Protein AF-A0AAU8HC04-F1 (afdb_monomer)

Solvent-accessible surface area (backbone atoms only — not comparable to full-atom values): 13523 Å² total; per-residue (Å²): 140,85,81,78,82,75,81,75,80,73,72,77,77,83,62,87,73,77,66,62,53,47,80,48,81,48,66,84,76,65,24,37,39,37,41,37,33,35,45,30,35,84,92,50,17,64,57,59,24,53,50,39,43,64,64,32,48,80,93,41,56,34,39,36,38,33,28,59,53,37,79,42,72,39,75,43,29,55,52,23,54,53,50,22,43,52,43,15,49,77,57,69,16,48,60,28,42,25,59,59,22,72,68,49,47,49,55,27,50,80,69,67,49,42,87,78,54,48,70,51,73,93,66,72,93,69,64,55,62,56,63,52,66,62,70,68,61,80,82,80,79,82,73,83,85,88,83,83,81,79,86,77,85,82,86,82,86,90,74,85,87,76,89,82,83,88,84,91,88,85,90,86,87,89,87,79,87,89,84,90,86,79,88,87,82,89,84,90,87,87,88,87,85,88,88,85,88,78,89,84,85,86,81,135

Sequence (204 aa):
MSTEPRPVNRRPDAGPTEPTMSLALTGDGSAKLVTVAGEIDMSNAHLLTELVEFASRPPLPAIAVDLSAVRFFSAHGVQALLAAQNAAARAGVALFLRHPSPWVTHILAVTGALPRFELAGDTDGAAPNGVLALARQPRRQHLADPQLIPDRPRTRTRKDQDLERQPVPAAGPPGAVPRAGGADRRPAVRPGHHPGDARQAGPR

Secondary structure (DSSP, 8-state):
---PPP----------PPPSEEEEEEE-SS-EEEEEEEEE-TTTHHHHHHHHHHHT-TT-SEEEEEEEEEEEE-HHHHHHHHHHHHHHHHTT-EEEEES--HHHHHHHHHTT-GGGSEEPP---SS-THHHHHHHT------------PPPPPPP-------------------------------------------------

Mean predicted aligned error: 19.55 Å

InterPro domains:
  IPR002645 STAS domain [PF13466] (26-112)
  IPR002645 STAS domain [PS50801] (21-112)
  IPR036513 STAS domain superfamily [G3DSA:3.30.750.24] (19-129)
  IPR036513 STAS domain superfamily [SSF52091] (21-126)

Organism: NCBI:txid3111921

Nearest PDB structures (foldseek):
  6m36-assembly1_H  TM=9.069E-01  e=1.996E-08  Bacillus subtilis subsp. subtilis str. 168
  1vc1-assembly1_B  TM=9.139E-01  e=3.711E-07  Thermotoga maritima
  4qtp-assembly2_B  TM=8.445E-01  e=3.020E-06  Mycobacterium avium subsp. paratuberculosis K-10
  8ih8-assembly1_A  TM=8.097E-01  e=2.343E-06  Mycobacterium tuberculosis H37Rv
  3zxn-assembly1_A  TM=7.489E-01  e=6.691E-04  Moorella thermoacetica ATCC 39073

Radius of gyration: 37.14 Å; Cα contacts (8 Å, |Δi|>4): 227; chains: 1; bounding box: 116×81×82 Å

pLDDT: mean 70.13, std 24.04, range [35.0, 98.0]

Structure (mmCIF, N/CA/C/O backbone):
data_AF-A0AAU8HC04-F1
#
_entry.id   AF-A0AAU8HC04-F1
#
loop_
_atom_site.group_PDB
_atom_site.id
_atom_site.type_symbol
_atom_site.label_atom_id
_atom_site.label_alt_id
_atom_site.label_comp_id
_atom_site.label_asym_id
_atom_site.label_entity_id
_atom_site.label_seq_id
_atom_site.pdbx_PDB_ins_code
_atom_site.Cartn_x
_atom_site.Cartn_y
_atom_site.Cartn_z
_atom_site.occupancy
_atom_site.B_iso_or_equiv
_atom_site.auth_seq_id
_atom_site.auth_comp_id
_atom_site.auth_asym_id
_atom_site.auth_atom_id
_atom_site.pdbx_PDB_model_num
ATOM 1 N N . MET A 1 1 ? 59.743 14.602 -25.794 1.00 45.47 1 MET A N 1
ATOM 2 C CA . MET A 1 1 ? 58.707 13.754 -25.169 1.00 45.47 1 MET A CA 1
ATOM 3 C C . MET A 1 1 ? 57.692 14.685 -24.519 1.00 45.47 1 MET A C 1
ATOM 5 O O . MET A 1 1 ? 57.922 15.115 -23.400 1.00 45.47 1 MET A O 1
ATOM 9 N N . SER A 1 2 ? 56.653 15.092 -25.256 1.00 46.22 2 SER A N 1
ATOM 10 C CA . SER A 1 2 ? 55.593 15.978 -24.747 1.00 46.22 2 SER A CA 1
ATOM 11 C C . SER A 1 2 ? 54.381 15.137 -24.386 1.00 46.22 2 SER A C 1
ATOM 13 O O . SER A 1 2 ? 53.760 14.544 -25.262 1.00 46.22 2 SER A O 1
ATOM 15 N N . THR A 1 3 ? 54.062 15.056 -23.101 1.00 50.97 3 THR A N 1
ATOM 16 C CA . THR A 1 3 ? 52.797 14.505 -22.617 1.00 50.97 3 THR A CA 1
ATOM 17 C C . THR A 1 3 ? 51.818 15.658 -22.444 1.00 50.97 3 THR A C 1
ATOM 19 O O . THR A 1 3 ? 51.883 16.372 -21.445 1.00 50.97 3 THR A O 1
ATOM 22 N N . GLU A 1 4 ? 50.929 15.867 -23.413 1.00 54.16 4 GLU A N 1
ATOM 23 C CA . GLU A 1 4 ? 49.735 16.680 -23.172 1.00 54.16 4 GLU A CA 1
ATOM 24 C C . GLU A 1 4 ? 48.789 15.924 -22.222 1.00 54.16 4 GLU A C 1
ATOM 26 O O . GLU A 1 4 ? 48.566 14.719 -22.401 1.00 54.16 4 GLU A O 1
ATOM 31 N N . PRO A 1 5 ? 48.230 16.590 -21.198 1.00 56.38 5 PRO A N 1
ATOM 32 C CA . PRO A 1 5 ? 47.247 15.976 -20.325 1.00 56.38 5 PRO A CA 1
ATOM 33 C C . PRO A 1 5 ? 45.956 15.716 -21.109 1.00 56.38 5 PRO A C 1
ATOM 35 O O . PRO A 1 5 ? 45.320 16.621 -21.644 1.00 56.38 5 PRO A O 1
ATOM 38 N N . ARG A 1 6 ? 45.567 14.441 -21.161 1.00 54.56 6 ARG A N 1
ATOM 39 C CA . ARG A 1 6 ? 44.314 13.961 -21.750 1.00 54.56 6 ARG A CA 1
ATOM 40 C C . ARG A 1 6 ? 43.134 14.678 -21.067 1.00 54.56 6 ARG A C 1
ATOM 42 O O . ARG A 1 6 ? 43.095 14.677 -19.834 1.00 54.56 6 ARG A O 1
ATOM 49 N N . PRO A 1 7 ? 42.170 15.260 -21.803 1.00 54.75 7 PRO A N 1
ATOM 50 C CA . PRO A 1 7 ? 41.025 15.905 -21.176 1.00 54.75 7 PRO A CA 1
ATOM 51 C C . PRO A 1 7 ? 40.236 14.852 -20.394 1.00 54.75 7 PRO A C 1
ATOM 53 O O . PRO A 1 7 ? 39.677 13.913 -20.965 1.00 54.75 7 PRO A O 1
ATOM 56 N N . VAL A 1 8 ? 40.228 14.984 -19.066 1.00 63.12 8 VAL A N 1
ATOM 57 C CA . VAL A 1 8 ? 39.323 14.229 -18.204 1.00 63.12 8 VAL A CA 1
ATOM 58 C C . VAL A 1 8 ? 37.914 14.662 -18.584 1.00 63.12 8 VAL A C 1
ATOM 60 O O . VAL A 1 8 ? 37.548 15.826 -18.434 1.00 63.12 8 VAL A O 1
ATOM 63 N N . ASN A 1 9 ? 37.145 13.742 -19.161 1.00 56.91 9 ASN A N 1
ATOM 64 C CA . ASN A 1 9 ? 35.756 13.985 -19.511 1.00 56.91 9 ASN A CA 1
ATOM 65 C C . ASN A 1 9 ? 35.001 14.266 -18.205 1.00 56.91 9 ASN A C 1
ATOM 67 O O . ASN A 1 9 ? 34.668 13.342 -17.458 1.00 56.91 9 ASN A O 1
ATOM 71 N N . ARG A 1 10 ? 34.821 15.550 -17.874 1.00 62.44 10 ARG A N 1
ATOM 72 C CA . ARG A 1 10 ? 34.006 15.982 -16.743 1.00 62.44 10 ARG A CA 1
ATOM 73 C C . ARG A 1 10 ? 32.609 15.463 -17.043 1.00 62.44 10 ARG A C 1
ATOM 75 O O . ARG A 1 10 ? 31.998 15.900 -18.014 1.00 62.44 10 ARG A O 1
ATOM 82 N N . ARG A 1 11 ? 32.153 14.476 -16.263 1.00 61.25 11 ARG A N 1
ATOM 83 C CA . ARG A 1 11 ? 30.778 13.975 -16.359 1.00 61.25 11 ARG A CA 1
ATOM 84 C C . ARG A 1 11 ? 29.855 15.198 -16.372 1.00 61.25 11 ARG A C 1
ATOM 86 O O . ARG A 1 11 ? 30.082 16.083 -15.540 1.00 61.25 11 ARG A O 1
ATOM 93 N N . PRO A 1 12 ? 28.901 15.289 -17.314 1.00 56.09 12 PRO A N 1
ATOM 94 C CA . PRO A 1 12 ? 27.930 16.365 -17.281 1.00 56.09 12 PRO A CA 1
ATOM 95 C C . PRO A 1 12 ? 27.287 16.357 -15.896 1.00 56.09 12 PRO A C 1
ATOM 97 O O . PRO A 1 12 ? 26.963 15.294 -15.361 1.00 56.09 12 PRO A O 1
ATOM 100 N N . ASP A 1 13 ? 27.248 17.548 -15.311 1.00 55.59 13 ASP A N 1
ATOM 101 C CA . ASP A 1 13 ? 26.635 17.870 -14.033 1.00 55.59 13 ASP A CA 1
ATOM 102 C C . ASP A 1 13 ? 25.321 17.098 -13.878 1.00 55.59 13 ASP A C 1
ATOM 104 O O . ASP A 1 13 ? 24.502 17.077 -14.802 1.00 55.59 13 ASP A O 1
ATOM 108 N N . ALA A 1 14 ? 25.174 16.379 -12.764 1.00 56.16 14 ALA A N 1
ATOM 109 C CA . ALA A 1 14 ? 23.993 15.575 -12.512 1.00 56.16 14 ALA A CA 1
ATOM 110 C C . ALA A 1 14 ? 22.795 16.526 -12.451 1.00 56.16 14 ALA A C 1
ATOM 112 O O . ALA A 1 14 ? 22.584 17.210 -11.451 1.00 56.16 14 ALA A O 1
ATOM 113 N N . GLY A 1 15 ? 22.013 16.572 -13.536 1.00 54.06 15 GLY A N 1
ATOM 114 C CA . GLY A 1 15 ? 20.665 17.130 -13.499 1.00 54.06 15 GLY A CA 1
ATOM 115 C C . GLY A 1 15 ? 19.886 16.495 -12.343 1.00 54.06 15 GLY A C 1
ATOM 116 O O . GLY A 1 15 ? 20.298 15.435 -11.867 1.00 54.06 15 GLY A O 1
ATOM 117 N N . PRO A 1 16 ? 18.800 17.123 -11.857 1.00 57.72 16 PRO A N 1
ATOM 118 C CA . PRO A 1 16 ? 18.080 16.635 -10.685 1.00 57.72 16 PRO A CA 1
ATOM 119 C C . PRO A 1 16 ? 17.793 15.140 -10.846 1.00 57.72 16 PRO A C 1
ATOM 121 O O . PRO A 1 16 ? 17.016 14.743 -11.712 1.00 57.72 16 PRO A O 1
ATOM 124 N N . THR A 1 17 ? 18.498 14.315 -10.066 1.00 67.50 17 THR A N 1
ATOM 125 C CA . THR A 1 17 ? 18.337 12.866 -10.091 1.00 67.50 17 THR A CA 1
ATOM 126 C C . THR A 1 17 ? 16.900 12.601 -9.694 1.00 67.50 17 THR A C 1
ATOM 128 O O . THR A 1 17 ? 16.499 12.978 -8.590 1.00 67.50 17 THR A O 1
ATOM 131 N N . GLU A 1 18 ? 16.108 12.015 -10.590 1.00 72.25 18 GLU A N 1
ATOM 132 C CA . GLU A 1 18 ? 14.735 11.684 -10.236 1.00 72.25 18 GLU A CA 1
ATOM 133 C C . GLU A 1 18 ? 14.740 10.783 -8.995 1.00 72.25 18 GLU A C 1
ATOM 135 O O . GLU A 1 18 ? 15.531 9.834 -8.923 1.00 72.25 18 GLU A O 1
ATOM 140 N N . PRO A 1 19 ? 13.907 11.088 -7.987 1.00 82.50 19 PRO A N 1
ATOM 141 C CA . PRO A 1 19 ? 13.879 10.299 -6.771 1.00 82.50 19 PRO A CA 1
ATOM 142 C C . PRO A 1 19 ? 13.432 8.869 -7.093 1.00 82.50 19 PRO A C 1
ATOM 144 O O . PRO A 1 19 ? 12.419 8.660 -7.760 1.00 82.50 19 PRO A O 1
ATOM 147 N N . THR A 1 20 ? 14.156 7.874 -6.570 1.00 92.12 20 THR A N 1
ATOM 148 C CA . THR A 1 20 ? 13.804 6.450 -6.717 1.00 92.12 20 THR A CA 1
ATOM 149 C C . THR A 1 20 ? 12.380 6.166 -6.239 1.00 92.12 20 THR A C 1
ATOM 151 O O . THR A 1 20 ? 11.666 5.385 -6.861 1.00 92.12 20 THR A O 1
ATOM 154 N N . MET A 1 21 ? 11.951 6.830 -5.164 1.00 95.00 21 MET A N 1
ATOM 155 C CA . MET A 1 21 ? 10.609 6.736 -4.597 1.00 95.00 21 MET A CA 1
ATOM 156 C C . MET A 1 21 ? 10.109 8.133 -4.230 1.00 95.00 21 MET A C 1
ATOM 158 O O . MET A 1 21 ? 10.855 8.933 -3.669 1.00 95.00 21 MET A O 1
ATOM 162 N N . SER A 1 22 ? 8.835 8.410 -4.502 1.00 96.19 22 SER A N 1
ATOM 163 C CA . SER A 1 22 ? 8.133 9.592 -3.995 1.00 96.19 22 SER A CA 1
ATOM 164 C C . SER A 1 22 ? 6.913 9.176 -3.185 1.00 96.19 22 SER A C 1
ATOM 166 O O . SER A 1 22 ? 6.168 8.278 -3.582 1.00 96.19 22 SER A O 1
ATOM 168 N N . LEU A 1 23 ? 6.714 9.855 -2.057 1.00 97.00 23 LEU A N 1
ATOM 169 C CA . LEU A 1 23 ? 5.591 9.663 -1.150 1.00 97.00 23 LEU A CA 1
ATOM 170 C C . LEU A 1 23 ? 4.897 11.001 -0.916 1.00 97.00 23 LEU A C 1
ATOM 172 O O . LEU A 1 23 ? 5.543 11.982 -0.553 1.00 97.00 23 LEU A O 1
ATOM 176 N N . ALA A 1 24 ? 3.580 11.025 -1.082 1.00 95.56 24 ALA A N 1
ATOM 177 C CA . ALA A 1 24 ? 2.758 12.178 -0.743 1.00 95.56 24 ALA A CA 1
ATOM 178 C C . ALA A 1 24 ? 1.607 11.747 0.163 1.00 95.56 24 ALA A C 1
ATOM 180 O O . ALA A 1 24 ? 0.958 10.734 -0.089 1.00 95.56 24 ALA A O 1
ATOM 181 N N . LEU A 1 25 ? 1.346 12.533 1.205 1.00 93.88 25 LEU A N 1
ATOM 182 C CA . LEU A 1 25 ? 0.204 12.350 2.089 1.00 93.88 25 LEU A CA 1
ATOM 183 C C . LEU A 1 25 ? -0.745 13.531 1.920 1.00 93.88 25 LEU A C 1
ATOM 185 O O . LEU A 1 25 ? -0.376 14.675 2.173 1.00 93.88 25 LEU A O 1
ATOM 189 N N . THR A 1 26 ? -1.977 13.241 1.522 1.00 91.69 26 THR A N 1
ATOM 190 C CA . THR A 1 26 ? -3.058 14.225 1.413 1.00 91.69 26 THR A CA 1
ATOM 191 C C . THR A 1 26 ? -4.261 13.771 2.235 1.00 91.69 26 THR A C 1
ATOM 193 O O . THR A 1 26 ? -4.378 12.598 2.594 1.00 91.69 26 THR A O 1
ATOM 196 N N . GLY A 1 27 ? -5.149 14.694 2.588 1.00 84.75 27 GLY A N 1
ATOM 197 C CA . GLY A 1 27 ? -6.378 14.385 3.316 1.00 84.75 27 GLY A CA 1
ATOM 198 C C . GLY A 1 27 ? -7.114 15.652 3.733 1.00 84.75 27 GLY A C 1
ATOM 199 O O . GLY A 1 27 ? -6.496 16.702 3.886 1.00 84.75 27 GLY A O 1
ATOM 200 N N . ASP A 1 28 ? -8.426 15.545 3.923 1.00 71.56 28 ASP A N 1
ATOM 201 C CA . ASP A 1 28 ? -9.308 16.660 4.306 1.00 71.56 28 ASP A CA 1
ATOM 202 C C . ASP A 1 28 ? -9.983 16.458 5.678 1.00 71.56 28 ASP A C 1
ATOM 204 O O . ASP A 1 28 ? -10.915 17.174 6.034 1.00 71.56 28 ASP A O 1
ATOM 208 N N . GLY A 1 29 ? -9.525 15.470 6.454 1.00 69.06 29 GLY A N 1
ATOM 209 C CA . GLY A 1 29 ? -10.095 15.119 7.757 1.00 69.06 29 GLY A CA 1
ATOM 210 C C . GLY A 1 29 ? -11.096 13.958 7.734 1.00 69.06 29 GLY A C 1
ATOM 211 O O . GLY A 1 29 ? -11.358 13.401 8.797 1.00 69.06 29 GLY A O 1
ATOM 212 N N . SER A 1 30 ? -11.582 13.528 6.562 1.00 75.38 30 SER A N 1
ATOM 213 C CA . SER A 1 30 ? -12.471 12.354 6.442 1.00 75.38 30 SER A CA 1
ATOM 214 C C . SER A 1 30 ? -11.724 11.074 6.065 1.00 75.38 30 SER A C 1
ATOM 216 O O . SER A 1 30 ? -12.035 9.996 6.571 1.00 75.38 30 SER A O 1
ATOM 218 N N . ALA A 1 31 ? -10.702 11.183 5.215 1.00 82.62 31 ALA A N 1
ATOM 219 C CA . ALA A 1 31 ? -9.751 10.108 4.954 1.00 82.62 31 ALA A CA 1
ATOM 220 C C . ALA A 1 31 ? -8.380 10.677 4.575 1.00 82.62 31 ALA A C 1
ATOM 222 O O . ALA A 1 31 ? -8.249 11.849 4.209 1.00 82.62 31 ALA A O 1
ATOM 223 N N . LYS A 1 32 ? -7.357 9.826 4.658 1.00 91.38 32 LYS A N 1
ATOM 224 C CA . LYS A 1 32 ? -6.007 10.124 4.172 1.00 91.38 32 LYS A CA 1
ATOM 225 C C . LYS A 1 32 ? -5.701 9.309 2.920 1.00 91.38 32 LYS A C 1
ATOM 227 O O . LYS A 1 32 ? -6.066 8.139 2.829 1.00 91.38 32 LYS A O 1
ATOM 232 N N . LEU A 1 33 ? -5.005 9.927 1.977 1.00 93.56 33 LEU A N 1
ATOM 233 C CA . LEU A 1 33 ? -4.498 9.302 0.765 1.00 93.56 33 LEU A CA 1
ATOM 234 C C . LEU A 1 33 ? -2.972 9.366 0.774 1.00 93.56 33 LEU A C 1
ATOM 236 O O . LEU A 1 33 ? -2.392 10.452 0.809 1.00 93.56 33 LEU A O 1
ATOM 240 N N . VAL A 1 34 ? -2.346 8.196 0.731 1.00 96.12 34 VAL A N 1
ATOM 241 C CA . VAL A 1 34 ? -0.912 8.022 0.515 1.00 96.12 34 VAL A CA 1
ATOM 242 C C . VAL A 1 34 ? -0.702 7.722 -0.962 1.00 96.12 34 VAL A C 1
ATOM 244 O O . VAL A 1 34 ? -1.083 6.654 -1.428 1.00 96.12 34 VAL A O 1
ATOM 247 N N . THR A 1 35 ? -0.104 8.645 -1.703 1.00 96.81 35 THR A N 1
ATOM 248 C CA . THR A 1 35 ? 0.276 8.415 -3.100 1.00 96.81 35 THR A CA 1
ATOM 249 C C . THR A 1 35 ? 1.723 7.959 -3.154 1.00 96.81 35 THR A C 1
ATOM 251 O O . THR A 1 35 ? 2.596 8.614 -2.577 1.00 96.81 35 THR A O 1
ATOM 254 N N . VAL A 1 36 ? 1.974 6.854 -3.857 1.00 97.19 36 VAL A N 1
ATOM 255 C CA . VAL A 1 36 ? 3.310 6.281 -4.025 1.00 97.19 36 VAL A CA 1
ATOM 256 C C . VAL A 1 36 ? 3.683 6.254 -5.502 1.00 97.19 36 VAL A C 1
ATOM 258 O O . VAL A 1 36 ? 2.922 5.766 -6.336 1.00 97.19 36 VAL A O 1
ATOM 261 N N . ALA A 1 37 ? 4.873 6.755 -5.823 1.00 96.06 37 ALA A N 1
ATOM 262 C CA . ALA A 1 37 ? 5.416 6.732 -7.175 1.00 96.06 37 ALA A CA 1
ATOM 263 C C . ALA A 1 37 ? 6.863 6.232 -7.187 1.00 96.06 37 ALA A C 1
ATOM 265 O O . ALA A 1 37 ? 7.597 6.406 -6.212 1.00 96.06 37 ALA A O 1
ATOM 266 N N . GLY A 1 38 ? 7.273 5.639 -8.309 1.00 95.31 38 GLY A N 1
ATOM 267 C CA . GLY A 1 38 ? 8.629 5.130 -8.502 1.00 95.31 38 GLY A CA 1
ATOM 268 C C . GLY A 1 38 ? 8.770 3.658 -8.115 1.00 95.31 38 GLY A C 1
ATOM 269 O O . GLY A 1 38 ? 7.988 2.812 -8.556 1.00 95.31 38 GLY A O 1
ATOM 270 N N . GLU A 1 39 ? 9.803 3.340 -7.348 1.00 95.94 39 GLU A N 1
ATOM 271 C CA . GLU A 1 39 ? 10.243 1.976 -7.061 1.00 95.94 39 GLU A CA 1
ATOM 272 C C . GLU A 1 39 ? 10.149 1.657 -5.568 1.00 95.94 39 GLU A C 1
ATOM 274 O O . GLU A 1 39 ? 10.562 2.459 -4.731 1.00 95.94 39 GLU A O 1
ATOM 279 N N . ILE A 1 40 ? 9.646 0.462 -5.237 1.00 97.12 40 ILE A N 1
ATOM 280 C CA . ILE A 1 40 ? 9.575 -0.038 -3.859 1.00 97.12 40 ILE A CA 1
ATOM 281 C C . ILE A 1 40 ? 10.462 -1.278 -3.700 1.00 97.12 40 ILE A C 1
ATOM 283 O O . ILE A 1 40 ? 10.124 -2.392 -4.132 1.00 97.12 40 ILE A O 1
ATOM 287 N N . ASP A 1 41 ? 11.594 -1.091 -3.030 1.00 95.12 41 ASP A N 1
ATOM 288 C CA . ASP A 1 41 ? 12.626 -2.104 -2.814 1.00 95.12 41 ASP A CA 1
ATOM 289 C C . ASP A 1 41 ? 13.102 -2.163 -1.352 1.00 95.12 41 ASP A C 1
ATOM 291 O O . ASP A 1 41 ? 12.555 -1.511 -0.464 1.00 95.12 41 ASP A O 1
ATOM 295 N N . MET A 1 42 ? 14.110 -2.990 -1.074 1.00 96.25 42 MET A N 1
ATOM 296 C CA . MET A 1 42 ? 14.643 -3.161 0.282 1.00 96.25 42 MET A CA 1
ATOM 297 C C . MET A 1 42 ? 15.205 -1.880 0.911 1.00 96.25 42 MET A C 1
ATOM 299 O O . MET A 1 42 ? 15.211 -1.765 2.134 1.00 96.25 42 MET A O 1
ATOM 303 N N . SER A 1 43 ? 15.667 -0.926 0.102 1.00 96.50 43 SER A N 1
ATOM 304 C CA . SER A 1 43 ? 16.262 0.322 0.575 1.00 96.50 43 SER A CA 1
ATOM 305 C C . SER A 1 43 ? 15.220 1.319 1.075 1.00 96.50 43 SER A C 1
ATOM 307 O O . SER A 1 43 ? 15.543 2.136 1.931 1.00 96.50 43 SER A O 1
ATOM 309 N N . ASN A 1 44 ? 13.977 1.247 0.581 1.00 97.12 44 ASN A N 1
ATOM 310 C CA . ASN A 1 44 ? 12.973 2.294 0.794 1.00 97.12 44 ASN A CA 1
ATOM 311 C C . ASN A 1 44 ? 11.602 1.794 1.290 1.00 97.12 44 ASN A C 1
ATOM 313 O O . ASN A 1 44 ? 10.806 2.597 1.774 1.00 97.12 44 ASN A O 1
ATOM 317 N N . ALA A 1 45 ? 11.327 0.484 1.264 1.00 97.81 45 ALA A N 1
ATOM 318 C CA . ALA A 1 45 ? 10.018 -0.064 1.634 1.00 97.81 45 ALA A CA 1
ATOM 319 C C . ALA A 1 45 ? 9.575 0.280 3.073 1.00 97.81 45 ALA A C 1
ATOM 321 O O . ALA A 1 45 ? 8.378 0.390 3.345 1.00 97.81 45 ALA A O 1
ATOM 322 N N . HIS A 1 46 ? 10.521 0.497 3.992 1.00 97.44 46 HIS A N 1
ATOM 323 C CA . HIS A 1 46 ? 10.231 0.919 5.367 1.00 97.44 46 HIS A CA 1
ATOM 324 C C . HIS A 1 46 ? 9.495 2.270 5.427 1.00 97.44 46 HIS A C 1
ATOM 326 O O . HIS A 1 46 ? 8.563 2.412 6.218 1.00 97.44 46 HIS A O 1
ATOM 332 N N . LEU A 1 47 ? 9.811 3.205 4.523 1.00 98.00 47 LEU A N 1
ATOM 333 C CA . LEU A 1 47 ? 9.215 4.546 4.479 1.00 98.00 47 LEU A CA 1
ATOM 334 C C . LEU A 1 47 ? 7.700 4.506 4.247 1.00 98.00 47 LEU A C 1
ATOM 336 O O . LEU A 1 47 ? 6.959 5.313 4.805 1.00 98.00 47 LEU A O 1
ATOM 340 N N . LEU A 1 48 ? 7.215 3.540 3.458 1.00 97.88 48 LEU A N 1
ATOM 341 C CA . LEU A 1 48 ? 5.779 3.341 3.257 1.00 97.88 48 LEU A CA 1
ATOM 342 C C . LEU A 1 48 ? 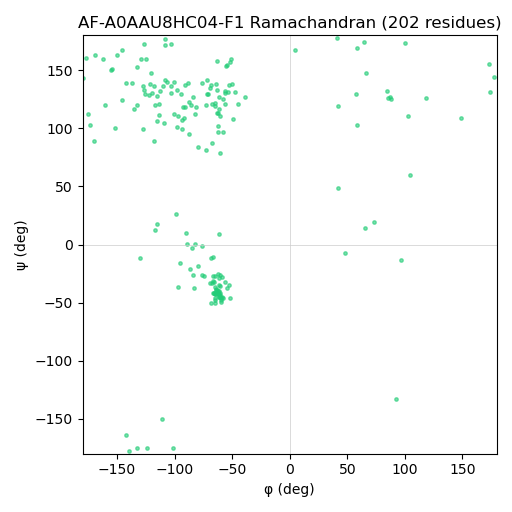5.084 2.930 4.560 1.00 97.88 48 LEU A C 1
ATOM 344 O O . LEU A 1 48 ? 4.003 3.427 4.873 1.00 97.88 48 LEU A O 1
ATOM 348 N N . THR A 1 49 ? 5.714 2.036 5.324 1.00 97.75 49 THR A N 1
ATOM 349 C CA . THR A 1 49 ? 5.174 1.564 6.606 1.00 97.75 49 THR A CA 1
ATOM 350 C C . THR A 1 49 ? 5.119 2.708 7.613 1.00 97.75 49 THR A C 1
ATOM 352 O O . THR A 1 49 ? 4.072 2.940 8.216 1.00 97.75 49 THR A O 1
ATOM 355 N N . GLU A 1 50 ? 6.211 3.464 7.737 1.00 97.75 50 GLU A N 1
ATOM 356 C CA . GLU A 1 50 ? 6.315 4.615 8.640 1.00 97.75 50 GLU A CA 1
ATOM 357 C C . GLU A 1 50 ? 5.299 5.708 8.300 1.00 97.75 50 GLU A C 1
ATOM 359 O O . GLU A 1 50 ? 4.637 6.248 9.191 1.00 97.75 50 GLU A O 1
ATOM 364 N N . LEU A 1 51 ? 5.118 6.014 7.011 1.00 96.81 51 LEU A N 1
ATOM 365 C CA . LEU A 1 51 ? 4.153 7.023 6.588 1.00 96.81 51 LEU A CA 1
ATOM 366 C C . LEU A 1 51 ? 2.715 6.593 6.883 1.00 96.81 51 LEU A C 1
ATOM 368 O O . LEU A 1 51 ? 1.918 7.413 7.341 1.00 96.81 51 LEU A O 1
ATOM 372 N N . VAL A 1 52 ? 2.370 5.324 6.651 1.00 95.94 52 VAL A N 1
ATOM 373 C CA . VAL A 1 52 ? 1.038 4.803 6.991 1.00 95.94 52 VAL A CA 1
ATOM 374 C C . VAL A 1 52 ? 0.822 4.805 8.503 1.00 95.94 52 VAL A C 1
ATOM 376 O O . VAL A 1 52 ? -0.247 5.203 8.964 1.00 95.94 52 VAL A O 1
ATOM 379 N N . GLU A 1 53 ? 1.822 4.424 9.293 1.00 95.31 53 GLU A N 1
ATOM 380 C CA . GLU A 1 53 ? 1.747 4.483 10.754 1.00 95.31 53 GLU A CA 1
ATOM 381 C C . GLU A 1 53 ? 1.534 5.922 11.248 1.00 95.31 53 GLU A C 1
ATOM 383 O O . GLU A 1 53 ? 0.637 6.186 12.053 1.00 95.31 53 GLU A O 1
ATOM 388 N N . PHE A 1 54 ? 2.279 6.884 10.701 1.00 93.81 54 PHE A N 1
ATOM 389 C CA . PHE A 1 54 ? 2.073 8.306 10.971 1.00 93.81 54 PHE A CA 1
ATOM 390 C C . PHE A 1 54 ? 0.671 8.778 10.550 1.00 93.81 54 PHE A C 1
ATOM 392 O O . PHE A 1 54 ? -0.012 9.496 11.290 1.00 93.81 54 PHE A O 1
ATOM 399 N N . ALA A 1 55 ? 0.208 8.350 9.375 1.00 91.75 55 ALA A N 1
ATOM 400 C CA . ALA A 1 55 ? -1.115 8.664 8.857 1.00 91.75 55 ALA A CA 1
ATOM 401 C C . ALA A 1 55 ? -2.242 8.055 9.711 1.00 91.75 55 ALA A C 1
ATOM 403 O O . ALA A 1 55 ? -3.316 8.651 9.790 1.00 91.75 55 ALA A O 1
ATOM 404 N N . SER A 1 56 ? -1.991 6.944 10.406 1.00 91.50 56 SER A N 1
ATOM 405 C CA . SER A 1 56 ? -2.984 6.222 11.216 1.00 91.50 56 SER A CA 1
ATOM 406 C C . SER A 1 56 ? -3.310 6.896 12.553 1.00 91.50 56 SER A C 1
ATOM 408 O O . SER A 1 56 ? -4.154 6.415 13.303 1.00 91.50 56 SER A O 1
ATOM 410 N N . ARG A 1 57 ? -2.669 8.026 12.876 1.00 86.12 57 ARG A N 1
ATOM 411 C CA . ARG A 1 57 ? -2.984 8.789 14.090 1.00 86.12 57 ARG A CA 1
ATOM 412 C C . ARG A 1 57 ? -4.423 9.351 14.033 1.00 86.12 57 ARG A C 1
ATOM 414 O O . ARG A 1 57 ? -4.812 9.867 12.977 1.00 86.12 57 ARG A O 1
ATOM 421 N N . PRO A 1 58 ? -5.188 9.300 15.146 1.00 77.38 58 PRO A N 1
ATOM 422 C CA . PRO A 1 58 ? -6.564 9.811 15.238 1.00 77.38 58 PRO A CA 1
ATOM 423 C C . PRO A 1 58 ? -6.715 11.266 14.753 1.00 77.38 58 PRO A C 1
ATOM 425 O O . PRO A 1 58 ? -5.734 12.014 14.800 1.00 77.38 58 PRO A O 1
ATOM 428 N N . PRO A 1 59 ? -7.922 11.711 14.334 1.00 71.38 59 PRO A N 1
ATOM 429 C CA . PRO A 1 59 ? -9.244 11.073 14.487 1.00 71.38 59 PRO A CA 1
ATOM 430 C C . PRO A 1 59 ? -9.760 10.299 13.251 1.00 71.38 59 PRO A C 1
ATOM 432 O O . PRO A 1 59 ? -10.967 10.189 13.051 1.00 71.38 59 PRO A O 1
ATOM 435 N N . LEU A 1 60 ? -8.884 9.799 12.381 1.00 74.06 60 LEU A N 1
ATOM 436 C CA . LEU A 1 60 ? -9.292 9.350 11.045 1.00 74.06 60 LEU A CA 1
ATOM 437 C C . LEU A 1 60 ? -9.731 7.880 10.980 1.00 74.06 60 LEU A C 1
ATOM 439 O O . LEU A 1 60 ? -9.045 7.033 11.542 1.00 74.06 60 LEU A O 1
ATOM 443 N N . PRO A 1 61 ? -10.805 7.554 10.235 1.00 76.31 61 PRO A N 1
ATOM 444 C CA . PRO A 1 61 ? -11.305 6.183 10.136 1.00 76.31 61 PRO A CA 1
ATOM 445 C C . PRO A 1 61 ? -10.625 5.336 9.046 1.00 76.31 61 PRO A C 1
ATOM 447 O O . PRO A 1 61 ? -10.694 4.108 9.111 1.00 76.31 61 PRO A O 1
ATOM 450 N N . ALA A 1 62 ? -9.988 5.944 8.034 1.00 89.06 62 ALA A N 1
ATOM 451 C CA . ALA A 1 62 ? -9.452 5.193 6.896 1.00 89.06 62 ALA A CA 1
ATOM 452 C C . ALA A 1 62 ? -8.274 5.860 6.160 1.00 89.06 62 ALA A C 1
ATOM 454 O O . ALA A 1 62 ? -8.175 7.090 6.072 1.00 89.06 62 ALA A O 1
ATOM 455 N N . ILE A 1 63 ? -7.420 5.015 5.574 1.00 93.06 63 ILE A N 1
ATOM 456 C CA . ILE A 1 63 ? -6.295 5.372 4.703 1.00 93.06 63 ILE A CA 1
ATOM 457 C C . ILE A 1 63 ? -6.415 4.605 3.386 1.00 93.06 63 ILE A C 1
ATOM 459 O O . ILE A 1 63 ? -6.595 3.389 3.373 1.00 93.06 63 ILE A O 1
ATOM 463 N N . ALA A 1 64 ? -6.255 5.308 2.271 1.00 94.00 64 ALA A N 1
ATOM 464 C CA . ALA A 1 64 ? -6.059 4.704 0.962 1.00 94.00 64 ALA A CA 1
ATOM 465 C C . ALA A 1 64 ? -4.599 4.864 0.519 1.00 94.00 64 ALA A C 1
ATOM 467 O O . ALA A 1 64 ? -4.010 5.926 0.716 1.00 94.00 64 ALA A O 1
ATOM 468 N N . VAL A 1 65 ? -4.029 3.833 -0.100 1.00 96.56 65 VAL A N 1
ATOM 469 C CA . VAL A 1 65 ? -2.683 3.855 -0.685 1.00 96.56 65 VAL A CA 1
ATOM 470 C C . VAL A 1 65 ? -2.805 3.722 -2.199 1.00 96.56 65 VAL A C 1
ATOM 472 O O . VAL A 1 65 ? -3.205 2.669 -2.686 1.00 96.56 65 VAL A O 1
ATOM 475 N N . ASP A 1 66 ? -2.488 4.780 -2.939 1.00 96.06 66 ASP A N 1
ATOM 476 C CA . ASP A 1 66 ? -2.462 4.774 -4.402 1.00 96.06 66 ASP A CA 1
ATOM 477 C C . ASP A 1 66 ? -1.106 4.281 -4.910 1.00 96.06 66 ASP A C 1
ATOM 479 O O . ASP A 1 66 ? -0.061 4.857 -4.597 1.00 96.06 66 ASP A O 1
ATOM 483 N N . LEU A 1 67 ? -1.149 3.190 -5.676 1.00 96.62 67 LEU A N 1
ATOM 484 C CA . LEU A 1 67 ? 0.012 2.489 -6.217 1.00 96.62 67 LEU A CA 1
ATOM 485 C C . LEU A 1 67 ? 0.057 2.549 -7.759 1.00 96.62 67 LEU A C 1
ATOM 487 O O . LEU A 1 67 ? 0.769 1.757 -8.383 1.00 96.62 67 LEU A O 1
ATOM 491 N N . SER A 1 68 ? -0.685 3.475 -8.381 1.00 95.06 68 SER A N 1
ATOM 492 C CA . SER A 1 68 ? -0.769 3.625 -9.846 1.00 95.06 68 SER A CA 1
ATOM 493 C C . SER A 1 68 ? 0.566 3.985 -10.487 1.00 95.06 68 SER A C 1
ATOM 495 O O . SER A 1 68 ? 0.913 3.455 -11.541 1.00 95.06 68 SER A O 1
ATOM 497 N N . ALA A 1 69 ? 1.340 4.852 -9.833 1.00 94.69 69 ALA A N 1
ATOM 498 C CA . ALA A 1 69 ? 2.628 5.337 -10.320 1.00 94.69 69 ALA A CA 1
ATOM 499 C C . ALA A 1 69 ? 3.821 4.470 -9.865 1.00 94.69 69 ALA A C 1
ATOM 501 O O . ALA A 1 69 ? 4.981 4.859 -10.041 1.00 94.69 69 ALA A O 1
ATOM 502 N N . VAL A 1 70 ? 3.566 3.295 -9.275 1.00 96.06 70 VAL A N 1
ATOM 503 C CA . VAL A 1 70 ? 4.614 2.347 -8.878 1.00 96.06 70 VAL A CA 1
ATOM 504 C C . VAL A 1 70 ? 5.033 1.508 -10.082 1.00 96.06 70 VAL A C 1
ATOM 506 O O . VAL A 1 70 ? 4.278 0.661 -10.573 1.00 96.06 70 VAL A O 1
ATOM 509 N N . ARG A 1 71 ? 6.271 1.730 -10.534 1.00 93.50 71 ARG A N 1
ATOM 510 C CA . ARG A 1 71 ? 6.885 1.063 -11.694 1.00 93.50 71 ARG A CA 1
ATOM 511 C C . ARG A 1 71 ? 7.742 -0.149 -11.330 1.00 93.50 71 ARG A C 1
ATOM 513 O O . ARG A 1 71 ? 8.027 -0.964 -12.200 1.00 93.50 71 ARG A O 1
ATOM 520 N N . PHE A 1 72 ? 8.120 -0.296 -10.059 1.00 93.88 72 PHE A N 1
ATOM 521 C CA . PHE A 1 72 ? 8.828 -1.474 -9.558 1.00 93.88 72 PHE A CA 1
ATOM 522 C C . PHE A 1 72 ? 8.361 -1.846 -8.151 1.00 93.88 72 PHE A C 1
ATOM 524 O O . PHE A 1 72 ? 8.173 -0.982 -7.296 1.00 93.88 72 PHE A O 1
ATOM 531 N N . PHE A 1 73 ? 8.196 -3.146 -7.909 1.00 95.50 73 PHE A N 1
ATOM 532 C CA . PHE A 1 73 ? 7.709 -3.677 -6.641 1.00 95.50 73 PHE A CA 1
ATOM 533 C C . PHE A 1 73 ? 8.379 -5.013 -6.328 1.00 95.50 73 PHE A C 1
ATOM 535 O O . PHE A 1 73 ? 8.327 -5.942 -7.136 1.00 95.50 73 PHE A O 1
ATOM 542 N N . SER A 1 74 ? 9.013 -5.096 -5.159 1.00 94.88 74 SER A N 1
ATOM 543 C CA . SER A 1 74 ? 9.747 -6.278 -4.693 1.00 94.88 74 SER A CA 1
ATOM 544 C C . SER A 1 74 ? 9.024 -7.012 -3.556 1.00 94.88 74 SER A C 1
ATOM 546 O O . SER A 1 74 ? 8.022 -6.540 -3.017 1.00 94.88 74 SER A O 1
ATOM 548 N N . ALA A 1 75 ? 9.587 -8.139 -3.108 1.00 94.88 75 ALA A N 1
ATOM 549 C CA . ALA A 1 75 ? 9.121 -8.839 -1.908 1.00 94.88 75 ALA A CA 1
ATOM 550 C C . ALA A 1 75 ? 9.115 -7.943 -0.650 1.00 94.88 75 ALA A C 1
ATOM 552 O O . ALA A 1 75 ? 8.238 -8.088 0.199 1.00 94.88 75 ALA A O 1
ATOM 553 N N . HIS A 1 76 ? 10.041 -6.981 -0.547 1.00 97.44 76 HIS A N 1
ATOM 554 C CA . HIS A 1 76 ? 10.070 -6.022 0.562 1.00 97.44 76 HIS A CA 1
ATOM 555 C C . HIS A 1 76 ? 8.887 -5.051 0.496 1.00 97.44 76 HIS A C 1
ATOM 557 O O . HIS A 1 76 ? 8.334 -4.698 1.533 1.00 97.44 76 HIS A O 1
ATOM 563 N N . GLY A 1 77 ? 8.433 -4.695 -0.710 1.00 96.62 77 GLY A N 1
ATOM 564 C CA . GLY A 1 77 ? 7.203 -3.928 -0.901 1.00 96.62 77 GLY A CA 1
ATOM 565 C C . GLY A 1 77 ? 5.968 -4.678 -0.398 1.00 96.62 77 GLY A C 1
ATOM 566 O O . GLY A 1 77 ? 5.133 -4.094 0.291 1.00 96.62 77 GLY A O 1
ATOM 567 N N . VAL A 1 78 ? 5.874 -5.988 -0.664 1.00 97.75 78 VAL A N 1
ATOM 568 C CA . VAL A 1 78 ? 4.782 -6.831 -0.136 1.00 97.75 78 VAL A CA 1
ATOM 569 C C . VAL A 1 78 ? 4.785 -6.818 1.394 1.00 97.75 78 VAL A C 1
ATOM 571 O O . VAL A 1 78 ? 3.743 -6.595 2.009 1.00 97.75 78 VAL A O 1
ATOM 574 N N . GLN A 1 79 ? 5.953 -7.018 2.014 1.00 98.00 79 GLN A N 1
ATOM 575 C CA . GLN A 1 79 ? 6.081 -6.989 3.475 1.00 98.00 79 GLN A CA 1
ATOM 576 C C . GLN A 1 79 ? 5.725 -5.618 4.056 1.00 98.00 79 GLN A C 1
ATOM 578 O O . GLN A 1 79 ? 5.023 -5.558 5.063 1.00 98.00 79 GLN A O 1
ATOM 583 N N . ALA A 1 80 ? 6.133 -4.528 3.403 1.00 98.00 80 ALA A N 1
ATOM 584 C CA . ALA A 1 80 ? 5.777 -3.178 3.823 1.00 98.00 80 ALA A CA 1
ATOM 585 C C . ALA A 1 80 ? 4.266 -2.926 3.773 1.00 98.00 80 ALA A C 1
ATOM 587 O O . ALA A 1 80 ? 3.716 -2.386 4.726 1.00 98.00 80 ALA A O 1
ATOM 588 N N . LEU A 1 81 ? 3.561 -3.372 2.727 1.00 98.00 81 LEU A N 1
ATOM 589 C CA . LEU A 1 81 ? 2.099 -3.241 2.676 1.00 98.00 81 LEU A CA 1
ATOM 590 C C . LEU A 1 81 ? 1.402 -4.044 3.785 1.00 98.00 81 LEU A C 1
ATOM 592 O O . LEU A 1 81 ? 0.444 -3.558 4.386 1.00 98.00 81 LEU A O 1
ATOM 596 N N . LEU A 1 82 ? 1.884 -5.252 4.092 1.00 97.75 82 LEU A N 1
ATOM 597 C CA . LEU A 1 82 ? 1.344 -6.062 5.191 1.00 97.75 82 LEU A CA 1
ATOM 598 C C . LEU A 1 82 ? 1.621 -5.415 6.558 1.00 97.75 82 LEU A C 1
ATOM 600 O O . LEU A 1 82 ? 0.740 -5.365 7.417 1.00 97.75 82 LEU A O 1
ATOM 604 N N . ALA A 1 83 ? 2.826 -4.882 6.759 1.00 97.69 83 ALA A N 1
ATOM 605 C CA . ALA A 1 83 ? 3.191 -4.161 7.974 1.00 97.69 83 ALA A CA 1
ATOM 606 C C . ALA A 1 83 ? 2.358 -2.881 8.146 1.00 97.69 83 ALA A C 1
ATOM 608 O O . ALA A 1 83 ? 1.853 -2.623 9.240 1.00 97.69 83 ALA A O 1
ATOM 609 N N . ALA A 1 84 ? 2.147 -2.134 7.061 1.00 97.31 84 ALA A N 1
ATOM 610 C CA . ALA A 1 84 ? 1.302 -0.948 7.010 1.00 97.31 84 ALA A CA 1
ATOM 611 C C . ALA A 1 84 ? -0.164 -1.272 7.347 1.00 97.31 84 ALA A C 1
ATOM 613 O O . ALA A 1 84 ? -0.764 -0.592 8.178 1.00 97.31 84 ALA A O 1
ATOM 614 N N . GLN A 1 85 ? -0.723 -2.350 6.780 1.00 96.56 85 GLN A N 1
ATOM 615 C CA . GLN A 1 85 ? -2.061 -2.839 7.134 1.00 96.56 85 GLN A CA 1
ATOM 616 C C . GLN A 1 85 ? -2.157 -3.161 8.630 1.00 96.56 85 GLN A C 1
ATOM 618 O O . GLN A 1 85 ? -3.104 -2.740 9.292 1.00 96.56 85 GLN A O 1
ATOM 623 N N . ASN A 1 86 ? -1.166 -3.865 9.179 1.00 96.06 86 ASN A N 1
ATOM 624 C CA . ASN A 1 86 ? -1.135 -4.192 10.602 1.00 96.06 86 ASN A CA 1
ATOM 625 C C . ASN A 1 86 ? -1.024 -2.937 11.482 1.00 96.06 86 ASN A C 1
ATOM 627 O O . ASN A 1 86 ? -1.645 -2.882 12.541 1.00 96.06 86 ASN A O 1
ATOM 631 N N . ALA A 1 87 ? -0.241 -1.936 11.072 1.00 94.50 87 ALA A N 1
ATOM 632 C CA . ALA A 1 87 ? -0.114 -0.668 11.790 1.00 94.50 87 ALA A CA 1
ATOM 633 C C . ALA A 1 87 ? -1.436 0.113 11.810 1.00 94.50 87 ALA A C 1
ATOM 635 O O . ALA A 1 87 ? -1.874 0.531 12.882 1.00 94.50 87 ALA A O 1
ATOM 636 N N . ALA A 1 88 ? -2.107 0.221 10.661 1.00 93.62 88 ALA A N 1
ATOM 637 C CA . ALA A 1 88 ? -3.422 0.849 10.559 1.00 93.62 88 ALA A CA 1
ATOM 638 C C . ALA A 1 88 ? -4.469 0.110 11.411 1.00 93.62 88 ALA A C 1
ATOM 640 O O . ALA A 1 88 ? -5.170 0.731 12.211 1.00 93.62 88 ALA A O 1
ATOM 641 N N . ALA A 1 89 ? -4.497 -1.226 11.347 1.00 93.00 89 ALA A N 1
ATOM 642 C CA . ALA A 1 89 ? -5.416 -2.046 12.134 1.00 93.00 89 ALA A CA 1
ATOM 643 C C . ALA A 1 89 ? -5.218 -1.878 13.652 1.00 93.00 89 ALA A C 1
ATOM 645 O O . ALA A 1 89 ? -6.202 -1.772 14.383 1.00 93.00 89 ALA A O 1
ATOM 646 N N . ARG A 1 90 ? -3.968 -1.786 14.140 1.00 93.19 90 ARG A N 1
ATOM 647 C CA . ARG A 1 90 ? -3.678 -1.499 15.562 1.00 93.19 90 ARG A CA 1
ATOM 648 C C . ARG A 1 90 ? -4.219 -0.142 16.018 1.00 93.19 90 ARG A C 1
ATOM 650 O O . ARG A 1 90 ? -4.535 0.011 17.193 1.00 93.19 90 ARG A O 1
ATOM 657 N N . ALA A 1 91 ? -4.327 0.820 15.106 1.00 91.06 91 ALA A N 1
ATOM 658 C CA . ALA A 1 91 ? -4.904 2.135 15.361 1.00 91.06 91 ALA A CA 1
ATOM 659 C C . ALA A 1 91 ? -6.428 2.194 15.118 1.00 91.06 91 ALA A C 1
ATOM 661 O O . ALA A 1 91 ? -7.025 3.255 15.286 1.00 91.06 91 ALA A O 1
ATOM 662 N N . GLY A 1 92 ? -7.066 1.082 14.728 1.00 91.50 92 GLY A N 1
ATOM 663 C CA . GLY A 1 92 ? -8.490 1.043 14.378 1.00 91.50 92 GLY A CA 1
ATOM 664 C C . GLY A 1 92 ? -8.822 1.701 13.034 1.00 91.50 92 GLY A C 1
ATOM 665 O O . GLY A 1 92 ? -9.973 2.064 12.804 1.00 91.50 92 GLY A O 1
ATOM 666 N N . VAL A 1 93 ? -7.829 1.864 12.157 1.00 91.88 93 VAL A N 1
ATOM 667 C CA . VAL A 1 93 ? -7.945 2.522 10.850 1.00 91.88 93 VAL A CA 1
ATOM 668 C C . VAL A 1 93 ? -7.992 1.469 9.744 1.00 91.88 93 VAL A C 1
ATOM 670 O O . VAL A 1 93 ? -7.147 0.573 9.691 1.00 91.88 93 VAL A O 1
ATOM 673 N N . ALA A 1 94 ? -8.961 1.575 8.835 1.00 91.06 94 ALA A N 1
ATOM 674 C CA . ALA A 1 94 ? -9.027 0.704 7.661 1.00 91.06 94 ALA A CA 1
ATOM 675 C C . ALA A 1 94 ? -7.996 1.127 6.599 1.00 91.06 94 ALA A C 1
ATOM 677 O O . ALA A 1 94 ? -7.830 2.321 6.343 1.00 91.06 94 ALA A O 1
ATOM 678 N N . LEU A 1 95 ? -7.327 0.159 5.961 1.00 94.12 95 LEU A N 1
ATOM 679 C CA . LEU A 1 95 ? -6.378 0.401 4.869 1.00 94.12 95 LEU A CA 1
ATOM 680 C C . LEU A 1 95 ? -6.880 -0.207 3.560 1.00 94.12 95 LEU A C 1
ATOM 682 O O . LEU A 1 95 ? -7.148 -1.406 3.495 1.00 94.12 95 LEU A O 1
ATOM 686 N N . PHE A 1 96 ? -6.916 0.615 2.512 1.00 94.75 96 PHE A N 1
ATOM 687 C CA . PHE A 1 96 ? -7.328 0.232 1.162 1.00 94.75 96 PHE A CA 1
ATOM 688 C C . PHE A 1 96 ? -6.200 0.463 0.157 1.00 94.75 96 PHE A C 1
ATOM 690 O O . PHE A 1 96 ? -5.447 1.430 0.285 1.00 94.75 96 PHE A O 1
ATOM 697 N N . LEU A 1 97 ? -6.112 -0.370 -0.880 1.00 95.88 97 LEU A N 1
ATOM 698 C CA . LEU A 1 97 ? -5.237 -0.111 -2.029 1.00 95.88 97 LEU A CA 1
ATOM 699 C C . LEU A 1 97 ? -6.043 0.517 -3.170 1.00 95.88 97 LEU A C 1
ATOM 701 O O . LEU A 1 97 ? -7.115 0.026 -3.516 1.00 95.88 97 LEU A O 1
ATOM 705 N N . ARG A 1 98 ? -5.519 1.587 -3.767 1.00 95.38 98 ARG A N 1
ATOM 706 C CA . ARG A 1 98 ? -6.063 2.248 -4.959 1.00 95.38 98 ARG A CA 1
ATOM 707 C C . ARG A 1 98 ? -5.150 2.001 -6.146 1.00 95.38 98 ARG A C 1
ATOM 709 O O . ARG A 1 98 ? -3.930 2.103 -6.019 1.00 95.38 98 ARG A O 1
ATOM 716 N N . HIS A 1 99 ? -5.768 1.688 -7.281 1.00 94.25 99 HIS A N 1
ATOM 717 C CA . HIS A 1 99 ? -5.116 1.562 -8.584 1.00 94.25 99 HIS A CA 1
ATOM 718 C C . HIS A 1 99 ? -3.755 0.829 -8.549 1.00 94.25 99 HIS A C 1
ATOM 720 O O . HIS A 1 99 ? -2.778 1.357 -9.081 1.00 94.25 99 HIS A O 1
ATOM 726 N N . PRO A 1 100 ? -3.622 -0.355 -7.912 1.00 93.56 100 PRO A N 1
ATOM 727 C CA . PRO A 1 100 ? -2.356 -1.074 -7.956 1.00 93.56 100 PRO A CA 1
ATOM 728 C C . PRO A 1 100 ? -1.977 -1.351 -9.407 1.00 93.56 100 PRO A C 1
ATOM 730 O O . PRO A 1 100 ? -2.759 -1.943 -10.155 1.00 93.56 100 PRO A O 1
ATOM 733 N N . SER A 1 101 ? -0.777 -0.923 -9.813 1.00 91.69 101 SER A N 1
ATOM 734 C CA . SER A 1 101 ? -0.311 -1.156 -11.179 1.00 91.69 101 SER A CA 1
ATOM 735 C C . SER A 1 101 ? -0.379 -2.656 -11.525 1.00 91.69 101 SER A C 1
ATOM 737 O O . SER A 1 101 ? -0.311 -3.503 -10.622 1.00 91.69 101 SER A O 1
ATOM 739 N N . PRO A 1 102 ? -0.509 -3.041 -12.809 1.00 91.25 102 PRO A N 1
ATOM 740 C CA . PRO A 1 102 ? -0.596 -4.453 -13.188 1.00 91.25 102 PRO A CA 1
ATOM 741 C C . PRO A 1 102 ? 0.559 -5.296 -12.628 1.00 91.25 102 PRO A C 1
ATOM 743 O O . PRO A 1 102 ? 0.351 -6.433 -12.206 1.00 91.25 102 PRO A O 1
ATOM 746 N N . TRP A 1 103 ? 1.758 -4.707 -12.546 1.00 91.31 103 TRP A N 1
ATOM 747 C CA . TRP A 1 103 ? 2.927 -5.331 -11.932 1.00 91.31 103 TRP A CA 1
ATOM 748 C C . TRP A 1 103 ? 2.746 -5.567 -10.428 1.00 91.31 103 TRP A C 1
ATOM 750 O O . TRP A 1 103 ? 2.933 -6.686 -9.953 1.00 91.31 103 TRP A O 1
ATOM 760 N N . VAL A 1 104 ? 2.328 -4.545 -9.675 1.00 95.31 104 VAL A N 1
ATOM 761 C CA . VAL A 1 104 ? 2.057 -4.666 -8.231 1.00 95.31 104 VAL A CA 1
ATOM 762 C C . VAL A 1 104 ? 0.972 -5.712 -7.973 1.00 95.31 104 VAL A C 1
ATOM 764 O O . VAL A 1 104 ? 1.143 -6.587 -7.123 1.00 95.31 104 VAL A O 1
ATOM 767 N N . THR A 1 105 ? -0.116 -5.670 -8.745 1.00 94.94 105 THR A N 1
ATOM 768 C CA . THR A 1 105 ? -1.221 -6.634 -8.653 1.00 94.94 105 THR A CA 1
ATOM 769 C C . THR A 1 105 ? -0.738 -8.061 -8.899 1.00 94.94 105 THR A C 1
ATOM 771 O O . THR A 1 105 ? -1.072 -8.962 -8.128 1.00 94.94 105 THR A O 1
ATOM 774 N N . HIS A 1 106 ? 0.096 -8.273 -9.923 1.00 94.62 106 HIS A N 1
ATOM 775 C CA . HIS A 1 106 ? 0.692 -9.576 -10.208 1.00 94.62 106 HIS A CA 1
ATOM 776 C C . HIS A 1 106 ? 1.541 -10.083 -9.036 1.00 94.62 106 HIS A C 1
ATOM 778 O O . HIS A 1 106 ? 1.325 -11.203 -8.575 1.00 94.62 106 HIS A O 1
ATOM 784 N N . ILE A 1 107 ? 2.447 -9.256 -8.501 1.00 95.88 107 ILE A N 1
ATOM 785 C CA . ILE A 1 107 ? 3.303 -9.631 -7.365 1.00 95.88 107 ILE A CA 1
ATOM 786 C C . ILE A 1 107 ? 2.471 -9.968 -6.117 1.00 95.88 107 ILE A C 1
ATOM 788 O O . ILE A 1 107 ? 2.736 -10.964 -5.437 1.00 95.88 107 ILE A O 1
ATOM 792 N N . LEU A 1 108 ? 1.425 -9.194 -5.820 1.00 96.50 108 LEU A N 1
ATOM 793 C CA . LEU A 1 108 ? 0.514 -9.494 -4.712 1.00 96.50 108 LEU A CA 1
ATOM 794 C C . LEU A 1 108 ? -0.258 -10.802 -4.934 1.00 96.50 108 LEU A C 1
ATOM 796 O O . LEU A 1 108 ? -0.491 -11.542 -3.976 1.00 96.50 108 LEU A O 1
ATOM 800 N N . ALA A 1 109 ? -0.646 -11.108 -6.174 1.00 95.88 109 ALA A N 1
ATOM 801 C CA . ALA A 1 109 ? -1.353 -12.340 -6.507 1.00 95.88 109 ALA A CA 1
ATOM 802 C C . ALA A 1 109 ? -0.453 -13.575 -6.354 1.00 95.88 109 ALA A C 1
ATOM 804 O O . ALA A 1 109 ? -0.827 -14.514 -5.654 1.00 95.88 109 ALA A O 1
ATOM 805 N N . VAL A 1 110 ? 0.754 -13.563 -6.935 1.00 97.19 110 VAL A N 1
ATOM 806 C CA . VAL A 1 110 ? 1.679 -14.715 -6.872 1.00 97.19 110 VAL A CA 1
ATOM 807 C C . VAL A 1 110 ? 2.191 -14.987 -5.457 1.00 97.19 110 VAL A C 1
ATOM 809 O O . VAL A 1 110 ? 2.489 -16.127 -5.119 1.00 97.19 110 VAL A O 1
ATOM 812 N N . THR A 1 111 ? 2.253 -13.961 -4.605 1.00 96.31 111 THR A N 1
ATOM 813 C CA . THR A 1 111 ? 2.613 -14.108 -3.183 1.00 96.31 111 THR A CA 1
ATOM 814 C C . THR A 1 111 ? 1.426 -14.482 -2.289 1.00 96.31 111 THR A C 1
ATOM 816 O O . THR A 1 111 ? 1.600 -14.665 -1.083 1.00 96.31 111 THR A O 1
ATOM 819 N N . GLY A 1 112 ? 0.209 -14.575 -2.840 1.00 96.06 112 GLY A N 1
ATOM 820 C CA . GLY A 1 112 ? -1.015 -14.830 -2.075 1.00 96.06 112 GLY A CA 1
ATOM 821 C C . GLY A 1 112 ? -1.392 -13.699 -1.111 1.00 96.06 112 GLY A C 1
ATOM 822 O O . GLY A 1 112 ? -2.207 -13.897 -0.210 1.00 96.06 112 GLY A O 1
ATOM 823 N N . ALA A 1 113 ? -0.791 -12.516 -1.263 1.00 95.81 113 ALA A N 1
ATOM 824 C CA . ALA A 1 113 ? -1.053 -11.357 -0.421 1.00 95.81 113 ALA A CA 1
ATOM 825 C C . ALA A 1 113 ? -2.279 -10.561 -0.889 1.00 95.81 113 ALA A C 1
ATOM 827 O O . ALA A 1 113 ? -2.929 -9.931 -0.060 1.00 95.81 113 ALA A O 1
ATOM 828 N N . LEU A 1 114 ? -2.624 -10.622 -2.181 1.00 94.38 114 LEU A N 1
ATOM 829 C CA . LEU A 1 114 ? -3.716 -9.842 -2.772 1.00 94.38 114 LEU A CA 1
ATOM 830 C C . LEU A 1 114 ? -5.055 -9.970 -2.014 1.00 94.38 114 LEU A C 1
ATOM 832 O O . LEU A 1 114 ? -5.626 -8.930 -1.700 1.00 94.38 114 LEU A O 1
ATOM 836 N N . PRO A 1 115 ? -5.534 -11.170 -1.614 1.00 94.62 115 PRO A N 1
ATOM 837 C CA . PRO A 1 115 ? -6.810 -11.304 -0.899 1.00 94.62 115 PRO A CA 1
ATOM 838 C C . PRO A 1 115 ? -6.826 -10.694 0.510 1.00 94.62 115 PRO A C 1
ATOM 840 O O . PRO A 1 115 ? -7.888 -10.612 1.125 1.00 94.62 115 PRO A O 1
ATOM 843 N N . ARG A 1 116 ? -5.665 -10.300 1.054 1.00 94.62 116 ARG A N 1
ATOM 844 C CA . ARG A 1 116 ? -5.589 -9.603 2.345 1.00 94.62 116 ARG A CA 1
ATOM 845 C C . ARG A 1 116 ? -5.924 -8.123 2.226 1.00 94.62 116 ARG A C 1
ATOM 847 O O . ARG A 1 116 ? -6.214 -7.507 3.245 1.00 94.62 116 ARG A O 1
ATOM 854 N N . PHE A 1 117 ? -5.871 -7.552 1.026 1.00 93.62 117 PHE A N 1
ATOM 855 C CA . PHE A 1 117 ? -6.106 -6.133 0.805 1.00 93.62 117 PHE A CA 1
ATOM 856 C C . PHE A 1 117 ? -7.495 -5.889 0.231 1.00 93.62 117 PHE A C 1
ATOM 858 O O . PHE A 1 117 ? -7.929 -6.563 -0.702 1.00 93.62 117 PHE A O 1
ATOM 865 N N . GLU A 1 118 ? -8.171 -4.880 0.769 1.00 92.56 118 GLU A N 1
ATOM 866 C CA . GLU A 1 118 ? -9.380 -4.343 0.159 1.00 92.56 118 GLU A CA 1
ATOM 867 C C . GLU A 1 118 ? -8.972 -3.327 -0.913 1.00 92.56 118 GLU A C 1
ATOM 869 O O . GLU A 1 118 ? -8.182 -2.413 -0.657 1.00 92.56 118 GLU A O 1
ATOM 874 N N . LEU A 1 119 ? -9.478 -3.509 -2.134 1.00 91.56 119 LEU A N 1
ATOM 875 C CA . LEU A 1 119 ? -9.255 -2.575 -3.232 1.00 91.56 119 LEU A CA 1
ATOM 876 C C . LEU A 1 119 ? -10.336 -1.497 -3.177 1.00 91.56 119 LEU A C 1
ATOM 878 O O . LEU A 1 119 ? -11.529 -1.803 -3.217 1.00 91.56 119 LEU A O 1
ATOM 882 N N . ALA A 1 120 ? -9.927 -0.237 -3.086 1.00 83.75 120 ALA A N 1
ATOM 883 C CA . ALA A 1 120 ? -10.847 0.874 -3.255 1.00 83.75 120 ALA A CA 1
ATOM 884 C C . ALA A 1 120 ? -11.206 0.970 -4.743 1.00 83.75 120 ALA A C 1
ATOM 886 O O . ALA A 1 120 ? -10.320 1.120 -5.583 1.00 83.75 120 ALA A O 1
ATOM 887 N N . GLY A 1 121 ? -12.497 0.842 -5.061 1.00 69.12 121 GLY A N 1
ATOM 888 C CA . GLY A 1 121 ? -12.988 1.021 -6.426 1.00 69.12 121 GLY A CA 1
ATOM 889 C C . GLY A 1 121 ? -12.755 2.447 -6.929 1.00 69.12 121 GLY A C 1
ATOM 890 O O . GLY A 1 121 ? -12.624 3.372 -6.120 1.00 69.12 121 GLY A O 1
ATOM 891 N N . ASP A 1 122 ? -12.726 2.608 -8.254 1.00 54.69 122 ASP A N 1
ATOM 892 C CA . ASP A 1 122 ? -12.552 3.876 -8.973 1.00 54.69 122 ASP A CA 1
ATOM 893 C C . ASP A 1 122 ? -13.690 4.850 -8.630 1.00 54.69 122 ASP A C 1
ATOM 895 O O . ASP A 1 122 ? -14.667 5.013 -9.355 1.00 54.69 122 ASP A O 1
ATOM 899 N N . THR A 1 123 ? -13.609 5.490 -7.469 1.00 49.44 123 THR A N 1
ATOM 900 C CA . THR A 1 123 ? -14.356 6.717 -7.223 1.00 49.44 1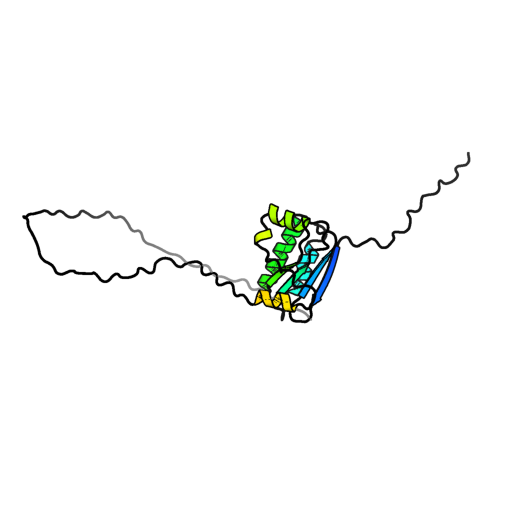23 THR A CA 1
ATOM 901 C C . THR A 1 123 ? -13.448 7.826 -7.726 1.00 49.44 123 THR A C 1
ATOM 903 O O . THR A 1 123 ? -12.492 8.215 -7.047 1.00 49.44 123 THR A O 1
ATOM 906 N N . ASP A 1 124 ? -13.682 8.231 -8.973 1.00 40.22 124 ASP A N 1
ATOM 907 C CA . ASP A 1 124 ? -12.980 9.316 -9.652 1.00 40.22 124 ASP A CA 1
ATOM 908 C C . ASP A 1 124 ? -12.846 10.533 -8.737 1.00 40.22 124 ASP A C 1
ATOM 910 O O . ASP A 1 124 ? -13.853 11.071 -8.288 1.00 40.22 124 ASP A O 1
ATOM 914 N N . GLY A 1 125 ? -11.599 10.945 -8.482 1.00 41.22 125 GLY A N 1
ATOM 915 C CA . GLY A 1 125 ? -11.113 12.321 -8.275 1.00 41.22 125 GLY A CA 1
ATOM 916 C C . GLY A 1 125 ? -11.813 13.316 -7.333 1.00 41.22 125 GLY A C 1
ATOM 917 O O . GLY A 1 125 ? -11.258 14.388 -7.111 1.00 41.22 125 GLY A O 1
ATOM 918 N N . ALA A 1 126 ? -12.975 13.033 -6.755 1.00 35.31 126 ALA A N 1
ATOM 919 C CA . ALA A 1 126 ? -13.808 14.006 -6.066 1.00 35.31 126 ALA A CA 1
ATOM 920 C C . ALA A 1 126 ? -13.953 13.627 -4.591 1.00 35.31 126 ALA A C 1
ATOM 922 O O . ALA A 1 126 ? -14.891 12.950 -4.178 1.00 35.31 126 ALA A O 1
ATOM 923 N N . ALA A 1 127 ? -13.003 14.138 -3.809 1.00 40.25 127 ALA A N 1
ATOM 924 C CA . ALA A 1 127 ? -12.944 14.093 -2.354 1.00 40.25 127 ALA A CA 1
ATOM 925 C C . ALA A 1 127 ? -12.753 12.689 -1.722 1.00 40.25 127 ALA A C 1
ATOM 927 O O . ALA A 1 127 ? -13.283 11.681 -2.187 1.00 40.25 127 ALA A O 1
ATOM 928 N N . PRO A 1 128 ? -12.056 12.600 -0.577 1.00 44.34 128 PRO A N 1
ATOM 929 C CA . PRO A 1 128 ? -11.939 11.381 0.240 1.00 44.34 128 PRO A CA 1
ATOM 930 C C . PRO A 1 128 ? -13.273 10.843 0.807 1.00 44.34 128 PRO A C 1
ATOM 932 O O . PRO A 1 128 ? -13.276 9.882 1.577 1.00 44.34 128 PRO A O 1
ATOM 935 N N . ASN A 1 129 ? -14.418 11.386 0.383 1.00 41.50 129 ASN A N 1
ATOM 936 C CA . ASN A 1 129 ? -15.753 10.884 0.704 1.00 41.50 129 ASN A CA 1
ATOM 937 C C . ASN A 1 129 ? -16.016 9.462 0.168 1.00 41.50 129 ASN A C 1
ATOM 939 O O . ASN A 1 129 ? -16.808 8.731 0.761 1.00 41.50 129 ASN A O 1
ATOM 943 N N . GLY A 1 130 ? -15.327 9.029 -0.898 1.00 40.47 130 GLY A N 1
ATOM 944 C CA . GLY A 1 130 ? -15.452 7.663 -1.434 1.00 40.47 130 GLY A CA 1
ATOM 945 C C . GLY A 1 130 ? -14.897 6.576 -0.503 1.00 40.47 130 GLY A C 1
ATOM 946 O O . GLY A 1 130 ? -15.468 5.492 -0.398 1.00 40.47 130 GLY A O 1
ATOM 947 N N . VAL A 1 131 ? -13.844 6.885 0.264 1.00 47.88 131 VAL A N 1
ATOM 948 C CA . VAL A 1 131 ? -13.257 5.938 1.233 1.00 47.88 131 VAL A CA 1
ATOM 949 C C . VAL A 1 131 ? -14.242 5.660 2.381 1.00 47.88 131 VAL A C 1
ATOM 951 O O . VAL A 1 131 ? -14.325 4.539 2.884 1.00 47.88 131 VAL A O 1
ATOM 954 N N . LEU A 1 132 ? -15.072 6.648 2.740 1.00 43.12 132 LEU A N 1
ATOM 955 C CA . LEU A 1 132 ? -16.123 6.495 3.750 1.00 43.12 132 LEU A CA 1
ATOM 956 C C . LEU A 1 132 ? -17.334 5.682 3.265 1.00 43.12 132 LEU A C 1
ATOM 958 O O . LEU A 1 132 ? -18.011 5.071 4.093 1.00 43.12 132 LEU A O 1
ATOM 962 N N . ALA A 1 133 ? -17.625 5.654 1.959 1.00 44.88 133 ALA A N 1
ATOM 963 C CA . ALA A 1 133 ? -18.707 4.825 1.418 1.00 44.88 133 ALA A CA 1
ATOM 964 C C . ALA A 1 133 ? -18.403 3.322 1.580 1.00 44.88 133 ALA A C 1
ATOM 966 O O . ALA A 1 133 ? -19.314 2.535 1.839 1.00 44.88 133 ALA A O 1
ATOM 967 N N . LEU A 1 134 ? -17.120 2.944 1.515 1.00 44.59 134 LEU A N 1
ATOM 968 C CA . LEU A 1 134 ? -16.642 1.572 1.723 1.00 44.59 134 LEU A CA 1
ATOM 969 C C . LEU A 1 134 ? -16.470 1.229 3.214 1.00 44.59 134 LEU A C 1
ATOM 971 O O . LEU A 1 134 ? -16.857 0.144 3.640 1.00 44.59 134 LEU A O 1
ATOM 975 N N . ALA A 1 135 ? -16.001 2.174 4.039 1.00 45.56 135 ALA A N 1
ATOM 976 C CA . ALA A 1 135 ? -15.842 1.968 5.486 1.00 45.56 135 ALA A CA 1
ATOM 977 C C . ALA A 1 135 ? -17.174 1.837 6.265 1.00 45.56 135 ALA A C 1
ATOM 979 O O . ALA A 1 135 ? -17.176 1.440 7.430 1.00 45.56 135 ALA A O 1
ATOM 980 N N . ARG A 1 136 ? -18.322 2.155 5.647 1.00 39.47 136 ARG A N 1
ATOM 981 C CA . ARG A 1 136 ? -19.662 2.054 6.262 1.00 39.47 136 ARG A CA 1
ATOM 982 C C . ARG A 1 136 ? -20.284 0.652 6.236 1.00 39.47 136 ARG A C 1
ATOM 984 O O . ARG A 1 136 ? -21.396 0.501 6.740 1.00 39.47 136 ARG A O 1
ATOM 991 N N . GLN A 1 137 ? -19.617 -0.371 5.695 1.00 38.59 137 GLN A N 1
ATOM 992 C CA . GLN A 1 137 ? -20.134 -1.744 5.728 1.00 38.59 137 GLN A CA 1
ATOM 993 C C . GLN A 1 137 ? -19.510 -2.539 6.885 1.00 38.59 137 GLN A C 1
ATOM 995 O O . GLN A 1 137 ? -18.382 -3.017 6.764 1.00 38.59 137 GLN A O 1
ATOM 1000 N N . PRO A 1 138 ? -20.215 -2.733 8.018 1.00 35.00 138 PRO A N 1
ATOM 1001 C CA . PRO A 1 138 ? -19.743 -3.657 9.034 1.00 35.00 138 PRO A CA 1
ATOM 1002 C C . PRO A 1 138 ? -19.752 -5.070 8.445 1.00 35.00 138 PRO A C 1
ATOM 1004 O O . PRO A 1 138 ? -20.806 -5.604 8.087 1.00 35.00 138 PRO A O 1
ATOM 1007 N N . ARG A 1 139 ? -18.577 -5.704 8.378 1.00 42.44 139 ARG A N 1
ATOM 1008 C CA . ARG A 1 139 ? -18.463 -7.149 8.170 1.00 42.44 139 ARG A CA 1
ATOM 1009 C C . ARG A 1 139 ? -19.214 -7.865 9.299 1.00 42.44 139 ARG A C 1
ATOM 1011 O O . ARG A 1 139 ? -18.663 -8.112 10.368 1.00 42.44 139 ARG A O 1
ATOM 1018 N N . ARG A 1 140 ? -20.468 -8.255 9.053 1.00 39.91 140 ARG A N 1
ATOM 1019 C CA . ARG A 1 140 ? -21.103 -9.366 9.771 1.00 39.91 140 ARG A CA 1
ATOM 1020 C C . ARG A 1 140 ? -20.380 -10.645 9.358 1.00 39.91 140 ARG A C 1
ATOM 1022 O O . ARG A 1 140 ? -20.791 -11.325 8.424 1.00 39.91 140 ARG A O 1
ATOM 1029 N N . GLN A 1 141 ? -19.296 -10.974 10.052 1.00 44.75 141 GLN A N 1
ATOM 1030 C CA . GLN A 1 141 ? -18.784 -12.340 10.063 1.00 44.75 141 GLN A CA 1
ATOM 1031 C C . GLN A 1 141 ? -19.739 -13.188 10.911 1.00 44.75 141 GLN A C 1
ATOM 1033 O O . GLN A 1 141 ? -19.518 -13.418 12.094 1.00 44.75 141 GLN A O 1
ATOM 1038 N N . HIS A 1 142 ? -20.850 -13.609 10.305 1.00 41.78 142 HIS A N 1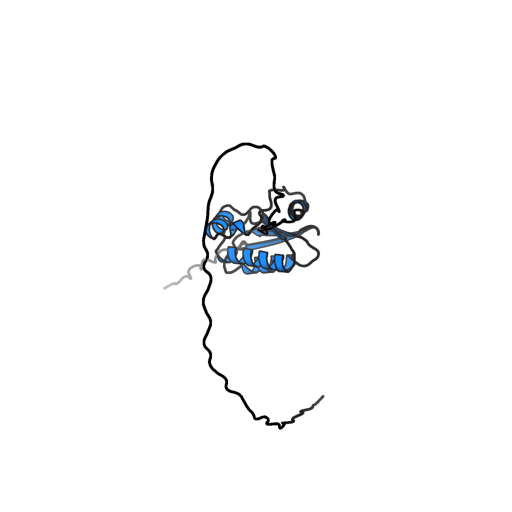
ATOM 1039 C CA . HIS A 1 142 ? -21.624 -14.746 10.787 1.00 41.78 142 HIS A CA 1
ATOM 1040 C C . HIS A 1 142 ? -20.906 -16.010 10.305 1.00 41.78 142 HIS A C 1
ATOM 1042 O O . HIS A 1 142 ? -21.207 -16.541 9.238 1.00 41.78 142 HIS A O 1
ATOM 1048 N N . LEU A 1 143 ? -19.895 -16.437 11.066 1.00 42.00 143 LEU A N 1
ATOM 1049 C CA . LEU A 1 143 ? -19.394 -17.804 11.008 1.00 42.00 143 LEU A CA 1
ATOM 1050 C C . LEU A 1 143 ? -20.186 -18.603 12.046 1.00 42.00 143 LEU A C 1
ATOM 1052 O O . LEU A 1 143 ? -20.216 -18.252 13.222 1.00 42.00 143 LEU A O 1
ATOM 1056 N N . ALA A 1 144 ? -20.897 -19.596 11.529 1.00 37.78 144 ALA A N 1
ATOM 1057 C CA . ALA A 1 144 ? -21.938 -20.378 12.169 1.00 37.78 144 ALA A CA 1
ATOM 1058 C C . ALA A 1 144 ? -21.561 -20.959 13.541 1.00 37.78 144 ALA A C 1
ATOM 1060 O O . ALA A 1 144 ? -20.496 -21.548 13.708 1.00 37.78 144 ALA A O 1
ATOM 1061 N N . ASP A 1 145 ? -22.515 -20.878 14.464 1.00 37.75 145 ASP A N 1
ATOM 1062 C CA . ASP A 1 145 ? -22.603 -21.719 15.654 1.00 37.75 145 ASP A CA 1
ATOM 1063 C C . ASP A 1 145 ? -23.476 -22.934 15.278 1.00 37.75 145 ASP A C 1
ATOM 1065 O O . ASP A 1 145 ? -24.666 -22.751 14.988 1.00 37.75 145 ASP A O 1
ATOM 1069 N N . PRO A 1 146 ? -22.940 -24.163 15.142 1.00 43.19 146 PRO A N 1
ATOM 1070 C CA . PRO A 1 146 ? -23.770 -25.317 14.857 1.00 43.19 146 PRO A CA 1
ATOM 1071 C C . PRO A 1 146 ? -24.221 -25.976 16.166 1.00 43.19 146 PRO A C 1
ATOM 1073 O O . PRO A 1 146 ? -23.407 -26.264 17.036 1.00 43.19 146 PRO A O 1
ATOM 1076 N N . GLN A 1 147 ? -25.506 -26.345 16.189 1.00 38.78 147 GLN A N 1
ATOM 1077 C CA . GLN A 1 147 ? -26.211 -27.220 17.144 1.00 38.78 147 GLN A CA 1
ATOM 1078 C C . GLN A 1 147 ? -27.126 -26.524 18.172 1.00 38.78 147 GLN A C 1
ATOM 1080 O O . GLN A 1 147 ? -27.033 -26.757 19.374 1.00 38.78 147 GLN A O 1
ATOM 1085 N N . LEU A 1 148 ? -28.134 -25.795 17.677 1.00 40.09 148 LEU A N 1
ATOM 1086 C CA . LEU A 1 148 ? -29.443 -25.770 18.338 1.00 40.09 148 LEU A CA 1
ATOM 1087 C C . LEU A 1 148 ? -30.327 -26.843 17.684 1.00 40.09 148 LEU A C 1
ATOM 1089 O O . LEU A 1 148 ? -30.750 -26.711 16.536 1.00 40.09 148 LEU A O 1
ATOM 1093 N N . ILE A 1 149 ? -30.553 -27.934 18.411 1.00 44.28 149 ILE A N 1
ATOM 1094 C CA . ILE A 1 149 ? -31.475 -29.017 18.055 1.00 44.28 149 ILE A CA 1
ATOM 1095 C C . ILE A 1 149 ? -32.904 -28.448 18.061 1.00 44.28 149 ILE A C 1
ATOM 1097 O O . ILE A 1 149 ? -33.335 -27.966 19.110 1.00 44.28 149 ILE A O 1
ATOM 1101 N N . PRO A 1 150 ? -33.680 -28.508 16.962 1.00 42.44 150 PRO A N 1
ATOM 1102 C CA . PRO A 1 150 ? -35.101 -28.211 17.032 1.00 42.44 150 PRO A CA 1
ATOM 1103 C C . PRO A 1 150 ? -35.852 -29.447 17.530 1.00 42.44 150 PRO A C 1
ATOM 1105 O O . PRO A 1 150 ? -35.863 -30.500 16.886 1.00 42.44 150 PRO A O 1
ATOM 1108 N N . ASP A 1 151 ? -36.494 -29.284 18.680 1.00 38.66 151 ASP A N 1
ATOM 1109 C CA . ASP A 1 151 ? -37.471 -30.199 19.257 1.00 38.66 151 ASP A CA 1
ATOM 1110 C C . ASP A 1 151 ? -38.618 -30.446 18.255 1.00 38.66 151 ASP A C 1
ATOM 1112 O O . ASP A 1 151 ? -39.292 -29.512 17.810 1.00 38.66 151 ASP A O 1
ATOM 1116 N N . ARG A 1 152 ? -38.847 -31.706 17.864 1.00 40.62 152 ARG A N 1
ATOM 1117 C CA . ARG A 1 152 ? -40.032 -32.104 17.085 1.00 40.62 152 ARG A CA 1
ATOM 1118 C C . ARG A 1 152 ? -41.132 -32.564 18.045 1.00 40.62 152 ARG A C 1
ATOM 1120 O O . ARG A 1 152 ? -40.968 -33.618 18.664 1.00 40.62 152 ARG A O 1
ATOM 1127 N N . PRO A 1 153 ? -42.303 -31.907 18.099 1.00 40.50 153 PRO A N 1
ATOM 1128 C CA . PRO A 1 153 ? -43.480 -32.530 18.679 1.00 40.50 153 PRO A CA 1
ATOM 1129 C C . PRO A 1 153 ? -44.006 -33.634 17.750 1.00 40.50 153 PRO A C 1
ATOM 1131 O O . PRO A 1 153 ? -44.185 -33.459 16.544 1.00 40.50 153 PRO A O 1
ATOM 1134 N N . ARG A 1 154 ? -44.218 -34.805 18.354 1.00 41.38 154 ARG A N 1
ATOM 1135 C CA . ARG A 1 154 ? -44.697 -36.046 17.739 1.00 41.38 154 ARG A CA 1
ATOM 1136 C C . ARG A 1 154 ? -46.095 -35.870 17.139 1.00 41.38 154 ARG A C 1
ATOM 1138 O O . ARG A 1 154 ? -47.036 -35.524 17.847 1.00 41.38 154 ARG A O 1
ATOM 1145 N N . THR A 1 155 ? -46.251 -36.222 15.868 1.00 35.44 155 THR A N 1
ATOM 1146 C CA . THR A 1 155 ? -47.545 -36.572 15.278 1.00 35.44 155 THR A CA 1
ATOM 1147 C C . THR A 1 155 ? -47.995 -37.928 15.834 1.00 35.44 155 THR A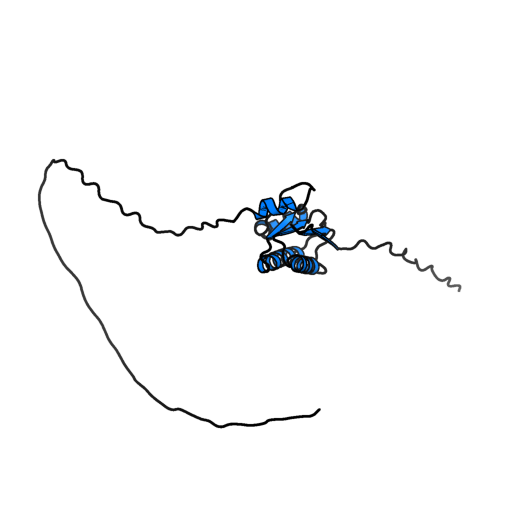 C 1
ATOM 1149 O O . THR A 1 155 ? -47.236 -38.897 15.819 1.00 35.44 155 THR A O 1
ATOM 1152 N N . ARG A 1 156 ? -49.232 -38.025 16.337 1.00 37.78 156 ARG A N 1
ATOM 1153 C CA . ARG A 1 156 ? -49.888 -39.319 16.579 1.00 37.78 156 ARG A CA 1
ATOM 1154 C C . ARG A 1 156 ? -51.248 -39.321 15.894 1.00 37.78 156 ARG A C 1
ATOM 1156 O O . ARG A 1 156 ? -52.219 -38.749 16.377 1.00 37.78 156 ARG A O 1
ATOM 1163 N N . THR A 1 157 ? -51.256 -39.943 14.726 1.00 36.41 157 THR A N 1
ATOM 1164 C CA . THR A 1 157 ? -52.412 -40.249 13.889 1.00 36.41 157 THR A CA 1
ATOM 1165 C C . THR A 1 157 ? -53.277 -41.309 14.578 1.00 36.41 157 THR A C 1
ATOM 1167 O O . THR A 1 157 ? -52.752 -42.280 15.123 1.00 36.41 157 THR A O 1
ATOM 1170 N N . ARG A 1 158 ? -54.601 -41.1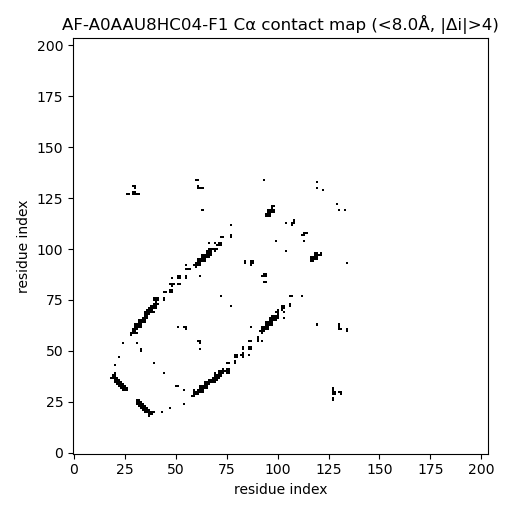26 14.554 1.00 38.94 158 ARG A N 1
ATOM 1171 C CA . ARG A 1 158 ? -55.607 -42.083 15.037 1.00 38.94 158 ARG A CA 1
ATOM 1172 C C . ARG A 1 158 ? -56.343 -42.671 13.826 1.00 38.94 158 ARG A C 1
ATOM 1174 O O . ARG A 1 158 ? -57.135 -41.968 13.209 1.00 38.94 158 ARG A O 1
ATOM 1181 N N . LYS A 1 159 ? -56.027 -43.918 13.479 1.00 38.06 159 LYS A N 1
ATOM 1182 C CA . LYS A 1 159 ? -56.830 -44.904 12.722 1.00 38.06 159 LYS A CA 1
ATOM 1183 C C . LYS A 1 159 ? -56.018 -46.205 12.777 1.00 38.06 159 LYS A C 1
ATOM 1185 O O . LYS A 1 159 ? -54.859 -46.187 12.386 1.00 38.06 159 LYS A O 1
ATOM 1190 N N . ASP A 1 160 ? -56.406 -47.161 13.615 1.00 36.81 160 ASP A N 1
ATOM 1191 C CA . ASP A 1 160 ? -57.339 -48.260 13.309 1.00 36.81 160 ASP A CA 1
ATOM 1192 C C . ASP A 1 160 ? -56.888 -49.124 12.129 1.00 36.81 160 ASP A C 1
ATOM 1194 O O . ASP A 1 160 ? -56.672 -48.595 11.040 1.00 36.81 160 ASP A O 1
ATOM 1198 N N . GLN A 1 161 ? -56.890 -50.440 12.388 1.00 41.88 161 GLN A N 1
ATOM 1199 C CA . GLN A 1 161 ? -56.638 -51.583 11.493 1.00 41.88 161 GLN A CA 1
ATOM 1200 C C . GLN A 1 161 ? -55.150 -51.924 11.316 1.00 41.88 161 GLN A C 1
ATOM 1202 O O . GLN A 1 161 ? -54.327 -51.051 11.076 1.00 41.88 161 GLN A O 1
ATOM 1207 N N . ASP A 1 162 ? -54.689 -53.165 11.419 1.00 36.62 162 ASP A N 1
ATOM 1208 C CA . ASP A 1 162 ? -55.305 -54.467 11.687 1.00 36.62 162 ASP A CA 1
ATOM 1209 C C . ASP A 1 162 ? -54.142 -55.457 11.948 1.00 36.62 162 ASP A C 1
ATOM 1211 O O . ASP A 1 162 ? -53.011 -55.136 11.593 1.00 36.62 162 ASP A O 1
ATOM 1215 N N . LEU A 1 163 ? -54.437 -56.623 12.550 1.00 43.22 163 LEU A N 1
ATOM 1216 C CA . LEU A 1 163 ? -53.738 -57.929 12.411 1.00 43.22 163 LEU A CA 1
ATOM 1217 C C . LEU A 1 163 ? -52.179 -57.930 12.380 1.00 43.22 163 LEU A C 1
ATOM 1219 O O . LEU A 1 163 ? -51.556 -57.427 11.463 1.00 43.22 163 LEU A O 1
ATOM 1223 N N . GLU A 1 164 ? -51.405 -58.563 13.266 1.00 42.97 164 GLU A N 1
ATOM 1224 C CA . GLU A 1 164 ? -51.470 -59.943 13.753 1.00 42.97 164 GLU A CA 1
ATOM 1225 C C . GLU A 1 164 ? -50.342 -60.168 14.798 1.00 42.97 164 GLU A C 1
ATOM 1227 O O . GLU A 1 164 ? -49.226 -59.693 14.629 1.00 42.97 164 GLU A O 1
ATOM 1232 N N . ARG A 1 165 ? -50.650 -60.966 15.835 1.00 41.84 165 ARG A N 1
ATOM 1233 C CA . ARG A 1 165 ? -49.792 -61.974 16.516 1.00 41.84 165 ARG A CA 1
ATOM 1234 C C . ARG A 1 165 ? -48.439 -61.570 17.171 1.00 41.84 165 ARG A C 1
ATOM 1236 O O . ARG A 1 165 ? -47.407 -61.467 16.530 1.00 41.84 165 ARG A O 1
ATOM 1243 N N . GLN A 1 166 ? -48.488 -61.465 18.511 1.00 46.53 166 GLN A N 1
ATOM 1244 C CA . GLN A 1 166 ? -47.666 -62.108 19.582 1.00 46.53 166 GLN A CA 1
ATOM 1245 C C . GLN A 1 166 ? -46.442 -63.018 19.216 1.00 46.53 166 GLN A C 1
ATOM 1247 O O . GLN A 1 166 ? -46.497 -63.652 18.167 1.00 46.53 166 GLN A O 1
ATOM 1252 N N . PRO A 1 167 ? -45.526 -63.399 20.162 1.00 54.50 167 PRO A N 1
ATOM 1253 C CA . PRO A 1 167 ? -44.928 -62.689 21.329 1.00 54.50 167 PRO A CA 1
ATOM 1254 C C . PRO A 1 167 ? -43.418 -63.037 21.682 1.00 54.50 167 PRO A C 1
ATOM 1256 O O . PRO A 1 167 ? -42.914 -64.069 21.264 1.00 54.50 167 PRO A O 1
ATOM 1259 N N . VAL A 1 168 ? -42.774 -62.219 22.561 1.00 50.03 168 VAL A N 1
ATOM 1260 C CA . VAL A 1 168 ? -41.715 -62.481 23.622 1.00 50.03 168 VAL A CA 1
ATOM 1261 C C . VAL A 1 168 ? -40.315 -63.125 23.312 1.00 50.03 168 VAL A C 1
ATOM 1263 O O . VAL A 1 168 ? -40.172 -63.774 22.288 1.00 50.03 168 VAL A O 1
ATOM 1266 N N . PRO A 1 169 ? -39.306 -63.153 24.244 1.00 59.00 169 PRO A N 1
ATOM 1267 C CA . PRO A 1 169 ? -38.716 -62.128 25.153 1.00 59.00 169 PRO A CA 1
ATOM 1268 C C . PRO A 1 169 ? -37.152 -62.232 25.335 1.00 59.00 169 PRO A C 1
ATOM 1270 O O . PRO A 1 169 ? -36.487 -62.992 24.643 1.00 59.00 169 PRO A O 1
ATOM 1273 N N . ALA A 1 170 ? -36.632 -61.554 26.384 1.00 48.62 170 ALA A N 1
ATOM 1274 C CA . ALA A 1 170 ? -35.433 -61.829 27.225 1.00 48.62 170 ALA A CA 1
ATOM 1275 C C . ALA A 1 170 ? -34.170 -60.974 26.938 1.00 48.62 170 ALA A C 1
ATOM 1277 O O . ALA A 1 170 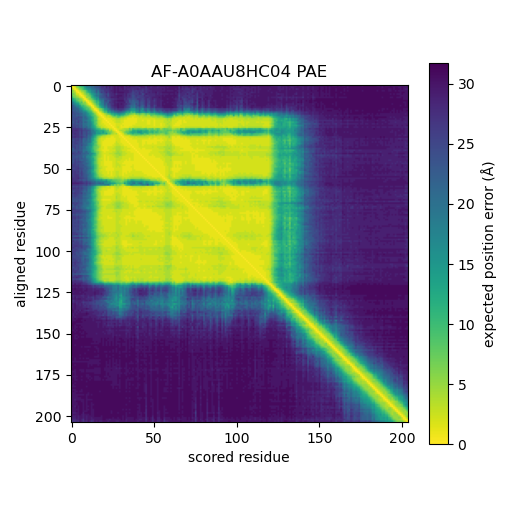? -33.635 -60.994 25.841 1.00 48.62 170 ALA A O 1
ATOM 1278 N N . ALA A 1 171 ? -33.746 -60.052 27.818 1.00 42.59 171 ALA A N 1
ATOM 1279 C CA . ALA A 1 171 ? -33.206 -60.173 29.191 1.00 42.59 171 ALA A CA 1
ATOM 1280 C C . ALA A 1 171 ? -31.687 -60.450 29.232 1.00 42.59 171 ALA A C 1
ATOM 1282 O O . ALA A 1 171 ? -31.224 -61.436 28.672 1.00 42.59 171 ALA A O 1
ATOM 1283 N N . GLY A 1 172 ? -30.935 -59.614 29.966 1.00 4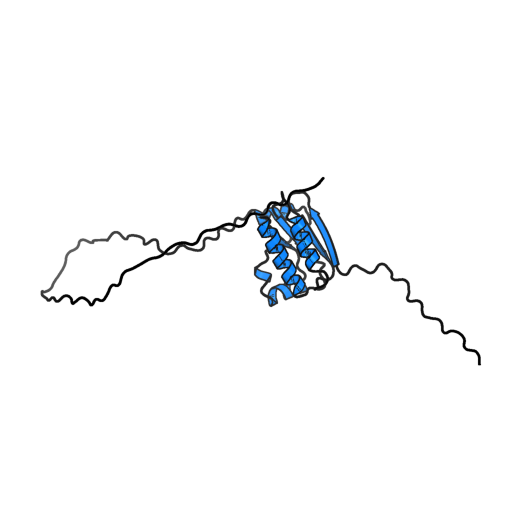0.19 172 GLY A N 1
ATOM 1284 C CA . GLY A 1 172 ? -29.558 -59.917 30.393 1.00 40.19 172 GLY A CA 1
ATOM 1285 C C . GLY A 1 172 ? -28.624 -58.701 30.537 1.00 40.19 172 GLY A C 1
ATOM 1286 O O . GLY A 1 172 ? -28.253 -58.140 29.512 1.00 40.19 172 GLY A O 1
ATOM 1287 N N . PRO A 1 173 ? -28.237 -58.289 31.767 1.00 58.31 173 PRO A N 1
ATOM 1288 C CA . PRO A 1 173 ? -27.443 -57.085 32.042 1.00 58.31 173 PRO A CA 1
ATOM 1289 C C . PRO A 1 173 ? -26.006 -57.437 32.553 1.00 58.31 173 PRO A C 1
ATOM 1291 O O . PRO A 1 173 ? -25.458 -58.431 32.083 1.00 58.31 173 PRO A O 1
ATOM 1294 N N . PRO A 1 174 ? -25.312 -56.634 33.399 1.00 56.28 174 PRO A N 1
ATOM 1295 C CA . PRO A 1 174 ? -23.959 -56.126 33.150 1.00 56.28 174 PRO A CA 1
ATOM 1296 C C . PRO A 1 174 ? -22.871 -56.776 34.033 1.00 56.28 174 PRO A C 1
ATOM 1298 O O . PRO A 1 174 ? -23.151 -57.436 35.031 1.00 56.28 174 PRO A O 1
ATOM 1301 N N . GLY A 1 175 ? -21.600 -56.500 33.752 1.00 39.81 175 GLY A N 1
ATOM 1302 C CA . GLY A 1 175 ? -20.524 -56.742 34.715 1.00 39.81 175 GLY A CA 1
ATOM 1303 C C . GLY A 1 175 ? -19.261 -55.972 34.351 1.00 39.81 175 GLY A C 1
ATOM 1304 O O . GLY A 1 175 ? -19.087 -55.587 33.202 1.00 39.81 175 GLY A O 1
ATOM 1305 N N . ALA A 1 176 ? -18.311 -55.708 35.237 1.00 42.03 176 ALA A N 1
ATOM 1306 C CA . ALA A 1 176 ? -18.265 -55.621 36.692 1.00 42.03 176 ALA A CA 1
ATOM 1307 C C . ALA A 1 176 ? -16.826 -55.148 36.994 1.00 42.03 176 ALA A C 1
ATOM 1309 O O . ALA A 1 176 ? -15.905 -55.891 36.698 1.00 42.03 176 ALA A O 1
ATOM 1310 N N . VAL A 1 177 ? -16.675 -53.915 37.501 1.00 50.69 177 VAL A N 1
ATOM 1311 C CA . VAL A 1 177 ? -15.816 -53.427 38.618 1.00 50.69 177 VAL A CA 1
ATOM 1312 C C . VAL A 1 177 ? -14.337 -53.947 38.798 1.00 50.69 177 VAL A C 1
ATOM 1314 O O . VAL A 1 177 ? -13.833 -54.681 37.965 1.00 50.69 177 VAL A O 1
ATOM 1317 N N . PRO A 1 178 ? -13.521 -53.480 39.784 1.00 59.81 178 PRO A N 1
ATOM 1318 C CA . PRO A 1 178 ? -12.315 -52.661 39.547 1.00 59.81 178 PRO A CA 1
ATOM 1319 C C . PRO A 1 178 ? -11.007 -53.246 40.157 1.00 59.81 178 PRO A C 1
ATOM 1321 O O . PRO A 1 178 ? -11.033 -54.291 40.797 1.00 59.81 178 PRO A O 1
ATOM 1324 N N . ARG A 1 179 ? -9.872 -52.525 40.079 1.00 41.81 179 ARG A N 1
ATOM 1325 C CA . ARG A 1 179 ? -8.715 -52.597 41.022 1.00 41.81 179 ARG A CA 1
ATOM 1326 C C . ARG A 1 179 ? -7.872 -51.312 40.868 1.00 41.81 179 ARG A C 1
ATOM 1328 O O . ARG A 1 179 ? -7.567 -50.961 39.739 1.00 41.81 179 ARG A O 1
ATOM 1335 N N . ALA A 1 180 ? -7.643 -50.444 41.860 1.00 43.91 180 ALA A N 1
ATOM 1336 C CA . ALA A 1 180 ? -7.077 -50.539 43.220 1.00 43.91 180 ALA A CA 1
ATOM 1337 C C . ALA A 1 180 ? -5.537 -50.407 43.271 1.00 43.91 180 ALA A C 1
ATOM 1339 O O . ALA A 1 180 ? -4.828 -51.181 42.638 1.00 43.91 180 ALA A O 1
ATOM 1340 N N . GLY A 1 181 ? -5.064 -49.477 44.115 1.00 39.50 181 GLY A N 1
ATOM 1341 C CA . GLY A 1 181 ? -3.674 -49.324 44.577 1.00 39.50 181 GLY A CA 1
ATOM 1342 C C . GLY A 1 181 ? -3.064 -47.977 44.174 1.00 39.50 181 GLY A C 1
ATOM 1343 O O . GLY A 1 181 ? -3.086 -47.628 43.007 1.00 39.50 181 GLY A O 1
ATOM 1344 N N . GLY A 1 182 ? -2.511 -47.141 45.045 1.00 40.69 182 GLY A N 1
ATOM 1345 C CA . GLY A 1 182 ? -2.238 -47.222 46.475 1.00 40.69 182 GLY A CA 1
ATOM 1346 C C . GLY A 1 182 ? -1.517 -45.927 46.876 1.00 40.69 182 GLY A C 1
ATOM 1347 O O . GLY A 1 182 ? -0.781 -45.347 46.084 1.00 40.69 182 GLY A O 1
ATOM 1348 N N . ALA A 1 183 ? -1.822 -45.456 48.080 1.00 46.25 183 ALA A N 1
ATOM 1349 C CA . ALA A 1 183 ? -1.259 -44.291 48.752 1.00 46.25 183 ALA A CA 1
ATOM 1350 C C . ALA A 1 183 ? 0.277 -44.327 48.875 1.00 46.2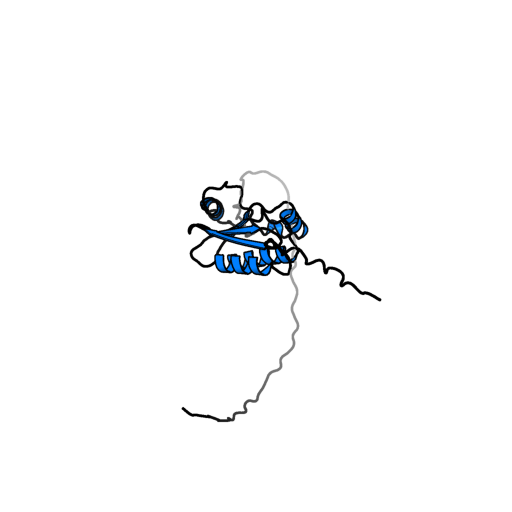5 183 ALA A C 1
ATOM 1352 O O . ALA A 1 183 ? 0.823 -45.405 49.070 1.00 46.25 183 ALA A O 1
ATOM 1353 N N . ASP A 1 184 ? 0.923 -43.155 48.950 1.00 50.03 184 ASP A N 1
ATOM 1354 C CA . ASP A 1 184 ? 1.678 -42.819 50.168 1.00 50.03 184 ASP A CA 1
ATOM 1355 C C . ASP A 1 184 ? 1.847 -41.303 50.402 1.00 50.03 184 ASP A C 1
ATOM 1357 O O . ASP A 1 184 ? 1.821 -40.485 49.480 1.00 50.03 184 ASP A O 1
ATOM 1361 N N . ARG A 1 185 ? 1.934 -40.926 51.681 1.00 43.84 185 ARG A N 1
ATOM 1362 C CA . ARG A 1 185 ? 1.836 -39.576 52.248 1.00 43.84 185 ARG A CA 1
ATOM 1363 C C . ARG A 1 185 ? 3.183 -39.114 52.845 1.00 43.84 185 ARG A C 1
ATOM 1365 O O . ARG A 1 185 ? 3.638 -39.744 53.782 1.00 43.84 185 ARG A O 1
ATOM 1372 N N . ARG A 1 186 ? 3.596 -37.874 52.502 1.00 42.28 186 ARG A N 1
ATOM 1373 C CA . ARG A 1 186 ? 4.139 -36.800 53.403 1.00 42.28 186 ARG A CA 1
ATOM 1374 C C . ARG A 1 186 ? 5.493 -37.039 54.148 1.00 42.28 186 ARG A C 1
ATOM 1376 O O . ARG A 1 186 ? 5.952 -38.165 54.207 1.00 42.28 186 ARG A O 1
ATOM 1383 N N . PRO A 1 187 ? 6.066 -36.045 54.885 1.00 58.75 187 PRO A N 1
ATOM 1384 C CA . PRO A 1 187 ? 6.207 -34.588 54.652 1.00 58.75 187 PRO A CA 1
ATOM 1385 C C . PRO A 1 187 ? 7.596 -33.978 55.060 1.00 58.75 187 PRO A C 1
ATOM 1387 O O . PRO A 1 187 ? 8.435 -34.641 55.650 1.00 58.75 187 PRO A O 1
ATOM 1390 N N . ALA A 1 188 ? 7.700 -32.645 54.883 1.00 43.84 188 ALA A N 1
ATOM 1391 C CA . ALA A 1 188 ? 8.398 -31.635 55.717 1.00 43.84 188 ALA A CA 1
ATOM 1392 C C . ALA A 1 188 ? 9.894 -31.309 55.479 1.00 43.84 188 ALA A C 1
ATOM 1394 O O . ALA A 1 188 ? 10.758 -32.163 55.593 1.00 43.84 188 ALA A O 1
ATOM 1395 N N . VAL A 1 189 ? 10.199 -30.015 55.260 1.00 46.28 189 VAL A N 1
ATOM 1396 C CA . VAL A 1 189 ? 10.857 -29.081 56.217 1.00 46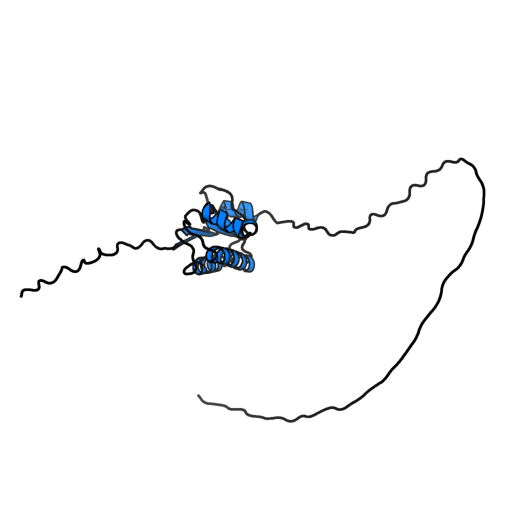.28 189 VAL A CA 1
ATOM 1397 C C . VAL A 1 189 ? 11.157 -27.729 55.512 1.00 46.28 189 VAL A C 1
ATOM 1399 O O . VAL A 1 189 ? 11.676 -27.679 54.403 1.00 46.28 189 VAL A O 1
ATOM 1402 N N . ARG A 1 190 ? 10.772 -26.623 56.166 1.00 45.38 190 ARG A N 1
ATOM 1403 C CA . ARG A 1 190 ? 11.131 -25.195 55.931 1.00 45.38 190 ARG A CA 1
ATOM 1404 C C . ARG A 1 190 ? 12.204 -24.795 56.982 1.00 45.38 190 ARG A C 1
ATOM 1406 O O . ARG A 1 190 ? 12.400 -25.589 57.895 1.00 45.38 190 ARG A O 1
ATOM 1413 N N . PRO A 1 191 ? 12.678 -23.536 57.110 1.00 53.84 191 PRO A N 1
ATOM 1414 C CA . PRO A 1 191 ? 13.056 -22.481 56.157 1.00 53.84 191 PRO A CA 1
ATOM 1415 C C . PRO A 1 191 ? 14.498 -21.957 56.432 1.00 53.84 191 PRO A C 1
ATOM 1417 O O . PRO A 1 191 ? 15.092 -22.258 57.461 1.00 53.84 191 PRO A O 1
ATOM 1420 N N . GLY A 1 192 ? 15.044 -21.100 55.562 1.00 47.31 192 GLY A N 1
ATOM 1421 C CA . GLY A 1 192 ? 16.275 -20.340 55.828 1.00 47.31 192 GLY A CA 1
ATOM 1422 C C . GLY A 1 192 ? 16.092 -18.865 55.470 1.00 47.31 192 GLY A C 1
ATOM 1423 O O . GLY A 1 192 ? 15.763 -18.539 54.335 1.00 47.31 192 GLY A O 1
ATOM 1424 N N . HIS A 1 193 ? 16.265 -17.994 56.459 1.00 46.56 193 HIS A N 1
ATOM 1425 C CA . HIS A 1 193 ? 16.137 -16.539 56.417 1.00 46.56 193 HIS A CA 1
ATOM 1426 C C . HIS A 1 193 ? 17.484 -15.962 56.863 1.00 46.56 193 HIS A C 1
ATOM 1428 O O . HIS A 1 193 ? 17.926 -16.377 57.928 1.00 46.56 193 HIS A O 1
ATOM 1434 N N . HIS A 1 194 ? 18.107 -15.037 56.117 1.00 48.62 194 HIS A N 1
ATOM 1435 C CA . HIS A 1 194 ? 18.713 -13.812 56.678 1.00 48.62 194 HIS A CA 1
ATOM 1436 C C . HIS A 1 194 ? 19.312 -12.838 55.633 1.00 48.62 194 HIS A C 1
ATOM 1438 O O . HIS A 1 194 ? 19.492 -13.228 54.480 1.00 48.62 194 HIS A O 1
ATOM 1444 N N . PRO A 1 195 ? 19.509 -11.555 56.020 1.00 55.22 195 PRO A N 1
ATOM 1445 C CA . PRO A 1 195 ? 19.437 -10.367 55.169 1.00 55.22 195 PRO A CA 1
ATOM 1446 C C . PRO A 1 195 ? 20.814 -9.799 54.787 1.00 55.22 195 PRO A C 1
ATOM 1448 O O . PRO A 1 195 ? 21.837 -10.189 55.343 1.00 55.22 195 PRO A O 1
ATOM 1451 N N . GLY A 1 196 ? 20.827 -8.817 53.884 1.00 45.22 196 GLY A N 1
ATOM 1452 C CA . GLY A 1 196 ? 22.018 -8.044 53.528 1.00 45.22 196 GLY A CA 1
ATOM 1453 C C . GLY A 1 196 ? 21.646 -6.640 53.062 1.00 45.22 196 GLY A C 1
ATOM 1454 O O . GLY A 1 196 ? 21.193 -6.447 51.941 1.00 45.22 196 GLY A O 1
ATOM 1455 N N . ASP A 1 197 ? 21.804 -5.702 53.985 1.00 47.00 197 ASP A N 1
ATOM 1456 C CA . ASP A 1 197 ? 21.627 -4.255 53.908 1.00 47.00 197 ASP A CA 1
ATOM 1457 C C . ASP A 1 197 ? 22.751 -3.603 53.077 1.00 47.00 197 ASP A C 1
ATOM 1459 O O . ASP A 1 197 ? 23.904 -4.007 53.213 1.00 47.00 197 ASP A O 1
ATOM 1463 N N . ALA A 1 198 ? 22.447 -2.587 52.262 1.00 55.12 198 ALA A N 1
ATOM 1464 C CA . ALA A 1 198 ? 23.408 -1.543 51.879 1.00 55.12 198 ALA A CA 1
ATOM 1465 C C . ALA A 1 198 ? 22.702 -0.396 51.145 1.00 55.12 198 ALA A C 1
ATOM 1467 O O . ALA A 1 198 ? 22.618 -0.334 49.918 1.00 55.12 198 ALA A O 1
ATOM 1468 N N . ARG A 1 199 ? 22.236 0.565 51.942 1.00 49.41 199 ARG A N 1
ATOM 1469 C CA . ARG A 1 199 ? 22.082 1.960 51.529 1.00 49.41 199 ARG A CA 1
ATOM 1470 C C . ARG A 1 199 ? 23.405 2.476 50.954 1.00 49.41 199 ARG A C 1
ATOM 1472 O O . ARG A 1 199 ? 24.445 2.319 51.588 1.00 49.41 199 ARG A O 1
ATOM 1479 N N . GLN A 1 200 ? 23.351 3.220 49.855 1.00 59.06 200 GLN A N 1
ATOM 1480 C CA . GLN A 1 200 ? 24.366 4.235 49.596 1.00 59.06 200 GLN A CA 1
ATOM 1481 C C . GLN A 1 200 ? 23.687 5.516 49.127 1.00 59.06 200 GLN A C 1
ATOM 1483 O O . GLN A 1 200 ? 22.963 5.554 48.135 1.00 59.06 200 GLN A O 1
ATOM 1488 N N . ALA A 1 201 ? 23.864 6.537 49.954 1.00 52.66 201 ALA A N 1
ATOM 1489 C CA . ALA A 1 201 ? 23.394 7.886 49.765 1.00 52.66 201 ALA A CA 1
ATOM 1490 C C . ALA A 1 201 ? 24.548 8.756 49.255 1.00 52.66 201 ALA A C 1
ATOM 1492 O O . ALA A 1 201 ? 25.646 8.698 49.804 1.00 52.66 201 ALA A O 1
ATOM 1493 N N . GLY A 1 202 ? 24.218 9.637 48.309 1.00 42.62 202 GLY A N 1
ATOM 1494 C CA . GLY A 1 202 ? 24.770 10.988 48.184 1.00 42.62 202 GLY A CA 1
ATOM 1495 C C . GLY A 1 202 ? 25.878 11.206 47.143 1.00 42.62 202 GLY A C 1
ATOM 1496 O O . GLY A 1 202 ? 26.409 10.239 46.605 1.00 42.62 202 GLY A O 1
ATOM 1497 N N . PRO A 1 203 ? 26.294 12.470 46.918 1.00 68.75 203 PRO A N 1
ATOM 1498 C CA . PRO A 1 203 ? 25.607 13.726 47.240 1.00 68.75 203 PRO A CA 1
ATOM 1499 C C . PRO A 1 203 ? 25.497 14.718 46.054 1.00 68.75 203 PRO A C 1
ATOM 1501 O O . PRO A 1 203 ? 26.247 14.644 45.092 1.00 68.75 203 PRO A O 1
ATOM 1504 N N . ARG A 1 204 ? 24.524 15.628 46.225 1.00 47.81 204 ARG A N 1
ATOM 1505 C CA . ARG A 1 204 ? 24.398 17.045 45.808 1.00 47.81 204 ARG A CA 1
ATOM 1506 C C . ARG A 1 204 ? 25.059 17.544 44.524 1.00 47.81 204 ARG A C 1
ATOM 1508 O O . ARG A 1 204 ? 26.301 17.645 44.502 1.00 47.81 204 ARG A O 1
#

Foldseek 3Di:
DDDDDDPDPPPPDDDPDPDQKDWDWDADQAEIEIEIAHEQDPVCLVVLLVVLLVRLDDDYAEYEYEQQRYPYDDPSNLVSVVSSCVSNVVSNHHYAYENNDPNSCVVCVVVVNNVVHHHQPPPPDDHPVSVVVVSPDPPPPCPDDDDPDDDDDDDDDDDDDDDDDDDYDDDDDDDDDDDDDDDDDDDDDDDDDDDDDDDDDDDD